Protein AF-A0A969E1K2-F1 (afdb_monomer_lite)

pLDDT: mean 71.5, std 17.25, range [30.34, 95.94]

Sequence (316 aa):
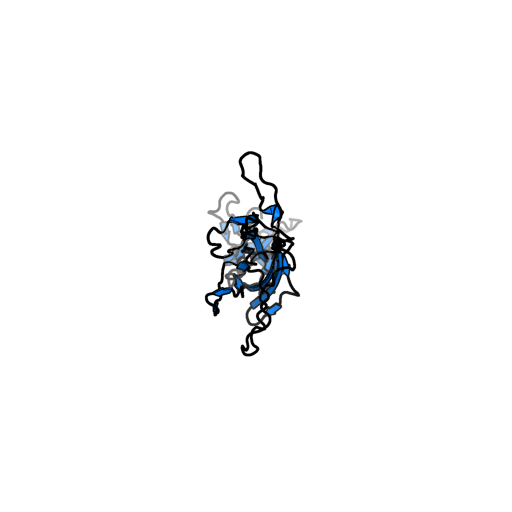MAQVVCPPDVAYSCKDVTGKLDPVLTGMPLFDADGDLTTTYDRVPLKQASCQIDASWKDDTLRVCAGTYKIARTWSVFDWCAVNNLQTPQDERRLTCTQLISVEDRTPPSVSARFTQYYLQNNELAPKDTTVAFDGFFIQNIGQNAGVEAIAIPLGLPNSCGGRFRFTLTADDWSCSMKAVRFSVSDSRVKMVGSALFNAQNQTTTATFEGIFPESQDYVFTIDAADECGYAIAKKTFRVRVMDNIKPQTVCISQTTTSLGTTGTARVMASNLNNGSADNCGIETVLVRRMTDCEGSPNTILHLLLIFLAAMRANR

Structure (mmCIF, N/CA/C/O backbone):
data_AF-A0A969E1K2-F1
#
_entry.id   AF-A0A969E1K2-F1
#
loop_
_atom_site.group_PDB
_atom_site.id
_atom_site.type_symbol
_atom_site.label_atom_id
_atom_site.label_alt_id
_atom_site.label_comp_id
_atom_site.label_asym_id
_atom_site.label_entity_id
_atom_site.label_seq_id
_atom_site.pdbx_PDB_ins_code
_atom_site.Cartn_x
_atom_site.Cartn_y
_atom_site.Cartn_z
_atom_site.occupancy
_atom_site.B_iso_or_equiv
_atom_site.auth_seq_id
_atom_site.auth_comp_id
_atom_site.auth_asym_id
_atom_site.auth_atom_id
_atom_site.pdbx_PDB_model_num
ATOM 1 N N . MET A 1 1 ? 16.592 5.641 -48.873 1.00 59.44 1 MET A N 1
ATOM 2 C CA . MET A 1 1 ? 16.592 4.772 -47.667 1.00 59.44 1 MET A CA 1
ATOM 3 C C . MET A 1 1 ? 15.191 4.302 -47.233 1.00 59.44 1 MET A C 1
ATOM 5 O O . MET A 1 1 ? 14.976 4.073 -46.050 1.00 59.44 1 MET A O 1
ATOM 9 N N . ALA A 1 2 ? 14.236 4.095 -48.152 1.00 58.59 2 ALA A N 1
ATOM 10 C CA . ALA A 1 2 ? 12.874 3.635 -47.812 1.00 58.59 2 ALA A CA 1
ATOM 11 C C . ALA A 1 2 ? 12.803 2.170 -47.317 1.00 58.59 2 ALA A C 1
ATOM 13 O O . ALA A 1 2 ? 11.738 1.688 -46.960 1.00 58.59 2 ALA A O 1
ATOM 14 N N . GLN A 1 3 ? 13.950 1.493 -47.292 1.00 73.69 3 GLN A N 1
ATOM 15 C CA . GLN A 1 3 ? 14.131 0.075 -46.999 1.00 73.69 3 GLN A CA 1
ATOM 16 C C . GLN A 1 3 ? 14.794 -0.171 -45.634 1.00 73.69 3 GLN A C 1
ATOM 18 O O . GLN A 1 3 ? 15.210 -1.281 -45.343 1.00 73.69 3 GLN A O 1
ATOM 23 N N . VAL A 1 4 ? 14.979 0.855 -44.794 1.00 78.69 4 VAL A N 1
ATOM 24 C CA . VAL A 1 4 ? 15.561 0.667 -43.454 1.00 78.69 4 VAL A CA 1
ATOM 25 C C . VAL A 1 4 ? 14.457 0.719 -42.405 1.00 78.69 4 VAL A C 1
ATOM 27 O O . VAL A 1 4 ? 13.755 1.722 -42.279 1.00 78.69 4 VAL A O 1
ATOM 30 N N . VAL A 1 5 ? 14.336 -0.354 -41.624 1.00 85.62 5 VAL A N 1
ATOM 31 C CA . VAL A 1 5 ? 13.372 -0.486 -40.530 1.00 85.62 5 VAL A CA 1
ATOM 32 C C . VAL A 1 5 ? 14.069 -0.212 -39.207 1.00 85.62 5 VAL A C 1
ATOM 34 O O . VAL A 1 5 ? 15.018 -0.900 -38.831 1.00 85.62 5 VAL A O 1
ATOM 37 N N . CYS A 1 6 ? 13.585 0.790 -38.482 1.00 87.75 6 CYS A N 1
ATOM 38 C CA . CYS A 1 6 ? 14.108 1.129 -37.165 1.00 87.75 6 CYS A CA 1
ATOM 39 C C . CYS A 1 6 ? 13.670 0.116 -36.101 1.00 87.75 6 CYS A C 1
ATOM 41 O O . CYS A 1 6 ? 12.562 -0.422 -36.185 1.00 87.75 6 CYS A O 1
ATOM 43 N N . PRO A 1 7 ? 14.522 -0.152 -35.097 1.00 91.50 7 PRO A N 1
ATOM 44 C CA . PRO A 1 7 ? 14.173 -1.086 -34.043 1.00 91.50 7 PRO A CA 1
ATOM 45 C C . PRO A 1 7 ? 13.027 -0.523 -33.189 1.00 91.50 7 PRO A C 1
ATOM 47 O O . PRO A 1 7 ? 12.968 0.691 -32.971 1.00 91.50 7 PRO A O 1
ATOM 50 N N . PRO A 1 8 ? 12.119 -1.385 -32.704 1.00 92.56 8 PRO A N 1
ATOM 51 C CA . PRO A 1 8 ? 11.014 -0.959 -31.860 1.00 92.56 8 PRO A CA 1
ATOM 52 C C . PRO A 1 8 ? 11.504 -0.545 -30.470 1.00 92.56 8 PRO A C 1
ATOM 54 O O . PRO A 1 8 ? 12.565 -0.973 -30.006 1.00 92.56 8 PRO A O 1
ATOM 57 N N . ASP A 1 9 ? 10.685 0.238 -29.779 1.00 94.69 9 ASP A N 1
ATOM 58 C CA . ASP A 1 9 ? 10.892 0.552 -28.369 1.00 94.69 9 ASP A CA 1
ATOM 59 C C . ASP A 1 9 ? 10.811 -0.717 -27.510 1.00 94.69 9 ASP A C 1
ATOM 61 O O . ASP A 1 9 ? 10.039 -1.639 -27.790 1.00 94.69 9 ASP A O 1
ATOM 65 N N . VAL A 1 10 ? 11.603 -0.762 -26.440 1.00 93.94 10 VAL A N 1
ATOM 66 C CA . VAL A 1 10 ? 11.678 -1.925 -25.545 1.00 93.94 10 VAL A CA 1
ATOM 67 C C . VAL A 1 10 ? 11.690 -1.498 -24.083 1.00 93.94 10 VAL A C 1
ATOM 69 O O . VAL A 1 10 ? 12.209 -0.444 -23.723 1.00 93.94 10 VAL A O 1
ATOM 72 N N . ALA A 1 11 ? 11.131 -2.344 -23.221 1.00 90.69 11 ALA A N 1
ATOM 73 C CA . ALA A 1 11 ? 11.042 -2.086 -21.791 1.00 90.69 11 ALA A CA 1
ATOM 74 C C . ALA A 1 11 ? 11.555 -3.288 -20.993 1.00 90.69 11 ALA A C 1
ATOM 76 O O . ALA A 1 11 ? 11.092 -4.415 -21.187 1.00 90.69 11 ALA A O 1
ATOM 77 N N . TYR A 1 12 ? 12.477 -3.043 -20.066 1.00 89.56 12 TYR A N 1
ATOM 78 C CA . TYR A 1 12 ? 13.086 -4.056 -19.209 1.00 89.56 12 TYR A CA 1
ATOM 79 C C . TYR A 1 12 ? 12.785 -3.794 -17.739 1.00 89.56 12 TYR A C 1
ATOM 81 O O . TYR A 1 12 ? 12.713 -2.648 -17.296 1.00 89.56 12 TYR A O 1
ATOM 89 N N . SER A 1 13 ? 12.675 -4.874 -16.961 1.00 85.31 13 SER A N 1
ATOM 90 C CA . SER A 1 13 ? 12.764 -4.753 -15.509 1.00 85.31 13 SER A CA 1
ATOM 91 C C . SER A 1 13 ? 14.204 -4.448 -15.118 1.00 85.31 13 SER A C 1
ATOM 93 O O . SER A 1 13 ? 15.137 -5.106 -15.581 1.00 85.31 13 SER A O 1
ATOM 95 N N . CYS A 1 14 ? 14.375 -3.490 -14.217 1.00 83.56 14 CYS A N 1
ATOM 96 C CA . CYS A 1 14 ? 15.674 -3.115 -13.680 1.00 83.56 14 CYS A CA 1
ATOM 97 C C . CYS A 1 14 ? 16.417 -4.283 -12.987 1.00 83.56 14 CYS A C 1
ATOM 99 O O . CYS A 1 14 ? 17.643 -4.251 -12.910 1.00 83.56 14 CYS A O 1
ATOM 101 N N . LYS A 1 15 ? 15.709 -5.333 -12.535 1.00 81.81 15 LYS A N 1
ATOM 102 C CA . LYS A 1 15 ? 16.314 -6.523 -11.903 1.00 81.81 15 LYS A CA 1
ATOM 103 C C . LYS A 1 15 ? 17.101 -7.392 -12.880 1.00 81.81 15 LYS A C 1
ATOM 105 O O . LYS A 1 15 ? 18.115 -7.970 -12.504 1.00 81.81 15 LYS A O 1
ATOM 110 N N . ASP A 1 16 ? 16.670 -7.428 -14.137 1.00 82.81 16 ASP A N 1
ATOM 111 C CA . ASP A 1 16 ? 17.199 -8.357 -15.136 1.00 82.81 16 ASP A CA 1
ATOM 112 C C . ASP A 1 16 ? 17.863 -7.634 -16.314 1.00 82.81 16 ASP A C 1
ATOM 114 O O . ASP A 1 16 ? 18.011 -8.222 -17.386 1.00 82.81 16 ASP A O 1
ATOM 118 N N . VAL A 1 17 ? 18.216 -6.354 -16.151 1.00 86.06 17 VAL A N 1
ATOM 119 C CA . VAL A 1 17 ? 18.713 -5.490 -17.237 1.00 86.06 17 VAL A CA 1
ATOM 120 C C . VAL A 1 17 ? 20.197 -5.699 -17.557 1.00 86.06 17 VAL A C 1
ATOM 122 O O . VAL A 1 17 ? 20.659 -5.339 -18.641 1.00 86.06 17 VAL A O 1
ATOM 125 N N . THR A 1 18 ? 20.961 -6.290 -16.635 1.00 84.94 18 THR A N 1
ATOM 126 C CA . THR A 1 18 ? 22.410 -6.477 -16.774 1.00 84.94 18 THR A CA 1
ATOM 127 C C . THR A 1 18 ? 22.743 -7.231 -18.060 1.00 84.94 18 THR A C 1
ATOM 129 O O . THR A 1 18 ? 22.309 -8.363 -18.262 1.00 84.94 18 THR A O 1
ATOM 132 N N . GLY A 1 19 ? 23.506 -6.582 -18.943 1.00 85.00 19 GLY A N 1
ATOM 133 C CA . GLY A 1 19 ? 23.914 -7.136 -20.235 1.00 85.00 19 GLY A CA 1
ATOM 134 C C . GLY A 1 19 ? 22.829 -7.159 -21.316 1.00 85.00 19 GLY A C 1
ATOM 135 O O . GLY A 1 19 ? 23.132 -7.578 -22.423 1.00 85.00 19 GLY A O 1
ATOM 136 N N . LYS A 1 20 ? 21.599 -6.693 -21.048 1.00 88.62 20 LYS A N 1
ATOM 137 C CA . LYS A 1 20 ? 20.480 -6.716 -22.014 1.00 88.62 20 LYS A CA 1
ATOM 138 C C . LYS A 1 20 ? 20.298 -5.439 -22.827 1.00 88.62 20 LYS A C 1
ATOM 140 O O . LYS A 1 20 ? 19.463 -5.414 -23.721 1.00 88.62 20 LYS A O 1
ATOM 145 N N . LEU A 1 21 ? 21.061 -4.390 -22.524 1.00 91.25 21 LEU A N 1
ATOM 146 C CA . LEU A 1 21 ? 20.962 -3.091 -23.204 1.00 91.25 21 LEU A CA 1
ATOM 147 C C . LEU A 1 21 ? 21.753 -3.020 -24.510 1.00 91.25 21 LEU A C 1
ATOM 149 O O . LEU A 1 21 ? 21.661 -2.021 -25.226 1.00 91.25 21 LEU A O 1
ATOM 153 N N . ASP A 1 22 ? 22.520 -4.062 -24.823 1.00 90.69 22 ASP A N 1
ATOM 154 C CA . ASP A 1 22 ? 23.269 -4.139 -26.067 1.00 90.69 22 ASP A CA 1
ATOM 155 C C . ASP A 1 22 ? 22.315 -4.072 -27.280 1.00 90.69 22 ASP A C 1
ATOM 157 O O . ASP A 1 22 ? 21.227 -4.666 -27.246 1.00 90.69 22 ASP A O 1
ATOM 161 N N . PRO A 1 23 ? 22.674 -3.353 -28.355 1.00 89.69 23 PRO A N 1
ATOM 162 C CA . PRO A 1 23 ? 21.895 -3.327 -29.589 1.00 89.69 23 PRO A CA 1
ATOM 163 C C . PRO A 1 23 ? 21.539 -4.697 -30.177 1.00 89.69 23 PRO A C 1
ATOM 165 O O . PRO A 1 23 ? 20.479 -4.852 -30.775 1.00 89.69 23 PRO A O 1
ATOM 168 N N . VAL A 1 24 ? 22.375 -5.719 -29.977 1.00 86.25 24 VAL A N 1
ATOM 169 C CA . VAL A 1 24 ? 22.092 -7.093 -30.420 1.00 86.25 24 VAL A CA 1
ATOM 170 C C . VAL A 1 24 ? 20.846 -7.664 -29.737 1.00 86.25 24 VAL A C 1
ATOM 172 O O . VAL A 1 24 ? 20.142 -8.479 -30.327 1.00 86.25 24 VAL A O 1
ATOM 175 N N . LEU A 1 25 ? 20.557 -7.230 -28.509 1.00 90.00 25 LEU A N 1
ATOM 176 C CA . LEU A 1 25 ? 19.446 -7.734 -27.698 1.00 90.00 25 LEU A CA 1
ATOM 177 C C . LEU A 1 25 ? 18.241 -6.793 -27.700 1.00 90.00 25 LEU A C 1
ATOM 179 O O . LEU A 1 25 ? 17.098 -7.239 -27.697 1.00 90.00 25 LEU A O 1
ATOM 183 N N . THR A 1 26 ? 18.491 -5.488 -27.714 1.00 90.75 26 THR A N 1
ATOM 184 C CA . THR A 1 26 ? 17.446 -4.454 -27.774 1.00 90.75 26 THR A CA 1
ATOM 185 C C . THR A 1 26 ? 16.904 -4.232 -29.182 1.00 90.75 26 THR A C 1
ATOM 187 O O . THR A 1 26 ? 15.836 -3.649 -29.329 1.00 90.75 26 THR A O 1
ATOM 190 N N . GLY A 1 27 ? 17.601 -4.724 -30.205 1.00 89.12 27 GLY A N 1
ATOM 191 C CA . GLY A 1 27 ? 17.262 -4.529 -31.607 1.00 89.12 27 GLY A CA 1
ATOM 192 C C . GLY A 1 27 ? 18.160 -3.484 -32.264 1.00 89.12 27 GLY A C 1
ATOM 193 O O . GLY A 1 27 ? 18.545 -2.484 -31.660 1.00 89.12 27 GLY A O 1
ATOM 194 N N . MET A 1 28 ? 18.468 -3.724 -33.536 1.00 87.56 28 MET A N 1
ATOM 195 C CA . MET A 1 28 ? 19.232 -2.826 -34.398 1.00 87.56 28 MET A CA 1
ATOM 196 C C . MET A 1 28 ? 18.448 -2.544 -35.685 1.00 87.56 28 MET A C 1
ATOM 198 O O . MET A 1 28 ? 17.572 -3.342 -36.030 1.00 87.56 28 MET A O 1
ATOM 202 N N . PRO A 1 29 ? 18.739 -1.442 -36.398 1.00 88.81 29 PRO A N 1
ATOM 203 C CA . PRO A 1 29 ? 18.134 -1.164 -37.686 1.00 88.81 29 PRO A CA 1
ATOM 204 C C . PRO A 1 29 ? 18.340 -2.328 -38.655 1.00 88.81 29 PRO A C 1
ATOM 206 O O . PRO A 1 29 ? 19.429 -2.904 -38.750 1.00 88.81 29 PRO A O 1
ATOM 209 N N . LEU A 1 30 ? 17.271 -2.678 -39.357 1.00 85.69 30 LEU A N 1
ATOM 210 C CA . LEU A 1 30 ? 17.256 -3.761 -40.330 1.00 85.69 30 LEU A CA 1
ATOM 211 C C . LEU A 1 30 ? 17.172 -3.167 -41.732 1.00 85.69 30 LEU A C 1
ATOM 213 O O . LEU A 1 30 ? 16.477 -2.173 -41.937 1.00 85.69 30 LEU A O 1
ATOM 217 N N . PHE A 1 31 ? 17.862 -3.782 -42.684 1.00 80.00 31 PHE A N 1
ATOM 218 C CA . PHE A 1 31 ? 17.664 -3.521 -44.104 1.00 80.00 31 PHE A CA 1
ATOM 219 C C . PHE A 1 31 ? 16.646 -4.512 -44.667 1.00 80.00 31 PHE A C 1
ATOM 221 O O . PHE A 1 31 ? 16.756 -5.710 -44.417 1.00 80.00 31 PHE A O 1
ATOM 228 N N . ASP A 1 32 ? 15.676 -3.990 -45.400 1.00 76.50 32 ASP A N 1
ATOM 229 C CA . ASP A 1 32 ? 14.566 -4.679 -46.049 1.00 76.50 32 ASP A CA 1
ATOM 230 C C . ASP A 1 32 ? 14.902 -4.829 -47.536 1.00 76.50 32 ASP A C 1
ATOM 232 O O . ASP A 1 32 ? 14.973 -3.840 -48.270 1.00 76.50 32 ASP A O 1
ATOM 236 N N . ALA A 1 33 ? 15.239 -6.042 -47.969 1.00 69.69 33 ALA A N 1
ATOM 237 C CA . ALA A 1 33 ? 15.905 -6.246 -49.251 1.00 69.69 33 ALA A CA 1
ATOM 238 C C . ALA A 1 33 ? 14.975 -6.021 -50.451 1.00 69.69 33 ALA A C 1
ATOM 240 O O . ALA A 1 33 ? 15.438 -5.568 -51.503 1.00 69.69 33 ALA A O 1
ATOM 241 N N . ASP A 1 34 ? 13.684 -6.306 -50.299 1.00 67.56 34 ASP A N 1
ATOM 242 C CA . ASP A 1 34 ? 12.673 -6.091 -51.336 1.00 67.56 34 ASP A CA 1
ATOM 243 C C . ASP A 1 34 ? 11.902 -4.763 -51.185 1.00 67.56 34 ASP A C 1
ATOM 245 O O . ASP A 1 34 ? 11.295 -4.288 -52.147 1.00 67.56 34 ASP A O 1
ATOM 249 N N . GLY A 1 35 ? 12.024 -4.098 -50.030 1.00 66.62 35 GLY A N 1
ATOM 250 C CA . GLY A 1 35 ? 11.346 -2.841 -49.711 1.00 66.62 35 GLY A CA 1
ATOM 251 C C . GLY A 1 35 ? 9.849 -2.970 -49.450 1.00 66.62 35 GLY A C 1
ATOM 252 O O . GLY A 1 35 ? 9.155 -1.946 -49.414 1.00 66.62 35 GLY A O 1
ATOM 253 N N . ASP A 1 36 ? 9.354 -4.194 -49.279 1.00 74.06 36 ASP A N 1
ATOM 254 C CA . ASP A 1 36 ? 8.021 -4.478 -48.783 1.00 74.06 36 ASP A CA 1
ATOM 255 C C . ASP A 1 36 ? 8.038 -4.602 -47.251 1.00 74.06 36 ASP A C 1
ATOM 257 O O . ASP A 1 36 ? 8.216 -5.661 -46.652 1.00 74.06 36 ASP A O 1
ATOM 261 N N . LEU A 1 37 ? 7.703 -3.491 -46.591 1.00 67.62 37 LEU A N 1
ATOM 262 C CA . LEU A 1 37 ? 7.624 -3.408 -45.131 1.00 67.62 37 LEU A CA 1
ATOM 263 C C . LEU A 1 37 ? 6.569 -4.346 -44.500 1.00 67.62 37 LEU A C 1
ATOM 265 O O . LEU A 1 37 ? 6.463 -4.390 -43.266 1.00 67.62 37 LEU A O 1
ATOM 269 N N . THR A 1 38 ? 5.771 -5.065 -45.297 1.00 69.88 38 THR A N 1
ATOM 270 C CA . THR A 1 38 ? 4.799 -6.062 -44.824 1.00 69.88 38 THR A CA 1
ATOM 271 C C . THR A 1 38 ? 5.386 -7.469 -44.697 1.00 69.88 38 THR A C 1
ATOM 273 O O . THR A 1 38 ? 4.857 -8.273 -43.922 1.00 69.88 38 THR A O 1
ATOM 276 N N . THR A 1 39 ? 6.509 -7.754 -45.361 1.00 69.06 39 THR A N 1
ATOM 277 C CA . THR A 1 39 ? 7.260 -9.003 -45.222 1.00 69.06 39 THR A CA 1
ATOM 278 C C . THR A 1 39 ? 8.423 -8.841 -44.240 1.00 69.06 39 THR A C 1
ATOM 280 O O . THR A 1 39 ? 8.924 -7.748 -43.973 1.00 69.06 39 THR A O 1
ATOM 283 N N . THR A 1 40 ? 8.776 -9.932 -43.555 1.00 67.12 40 THR A N 1
ATOM 284 C CA . THR A 1 40 ? 9.844 -9.952 -42.533 1.00 67.12 40 THR A CA 1
ATOM 285 C C . THR A 1 40 ? 10.946 -10.962 -42.837 1.00 67.12 40 THR A C 1
ATOM 287 O O . THR A 1 40 ? 11.933 -11.020 -42.105 1.00 67.12 40 THR A O 1
ATOM 290 N N . TYR A 1 41 ? 10.782 -11.773 -43.887 1.00 66.12 41 TYR A N 1
ATOM 291 C CA . TYR A 1 41 ? 11.650 -12.914 -44.195 1.00 66.12 41 TYR A CA 1
ATOM 292 C C . TYR A 1 41 ? 12.995 -12.498 -44.812 1.00 66.12 41 TYR A C 1
ATOM 294 O O . TYR A 1 41 ? 13.962 -13.255 -44.775 1.00 66.12 41 TYR A O 1
ATOM 302 N N . ASP A 1 42 ? 13.063 -11.287 -45.351 1.00 65.94 42 ASP A N 1
ATOM 303 C CA . ASP A 1 42 ? 14.185 -10.717 -46.090 1.00 65.94 42 ASP A CA 1
ATOM 304 C C . ASP A 1 42 ? 14.895 -9.582 -45.323 1.00 65.94 42 ASP A C 1
ATOM 306 O O . ASP A 1 42 ? 15.823 -8.957 -45.839 1.00 65.94 42 ASP A O 1
ATOM 310 N N . ARG A 1 43 ? 14.515 -9.358 -44.057 1.00 77.06 43 ARG A N 1
ATOM 311 C CA . ARG A 1 43 ? 15.133 -8.350 -43.192 1.00 77.06 43 ARG A CA 1
ATOM 312 C C . ARG A 1 43 ? 16.473 -8.823 -42.656 1.00 77.06 43 ARG A C 1
ATOM 314 O O . ARG A 1 43 ? 16.553 -9.789 -41.894 1.00 77.06 43 ARG A O 1
ATOM 321 N N . VAL A 1 44 ? 17.530 -8.089 -42.981 1.00 75.31 44 VAL A N 1
ATOM 322 C CA . VAL A 1 44 ? 18.894 -8.389 -42.537 1.00 75.31 44 VAL A CA 1
ATOM 323 C C . VAL A 1 44 ? 19.359 -7.327 -41.540 1.00 75.31 44 VAL A C 1
ATOM 325 O O . VAL A 1 44 ? 19.284 -6.134 -41.839 1.00 75.31 44 VAL A O 1
ATOM 328 N N . PRO A 1 45 ? 19.866 -7.714 -40.355 1.00 73.44 45 PRO A N 1
ATOM 329 C CA . PRO A 1 45 ? 20.443 -6.759 -39.422 1.00 73.44 45 PRO A CA 1
ATOM 330 C C . PRO A 1 45 ? 21.635 -6.032 -40.036 1.00 73.44 45 PRO A C 1
ATOM 332 O O . PRO A 1 45 ? 22.557 -6.674 -40.550 1.00 73.44 45 PRO A O 1
ATOM 335 N N . LEU A 1 46 ? 21.645 -4.702 -39.934 1.00 71.75 46 LEU A N 1
ATOM 336 C CA . LEU A 1 46 ? 22.792 -3.892 -40.327 1.00 71.75 46 LEU A CA 1
ATOM 337 C C . LEU A 1 46 ? 23.937 -4.114 -39.327 1.00 71.75 46 LEU A C 1
ATOM 339 O O . LEU A 1 46 ? 24.125 -3.367 -38.370 1.00 71.75 46 LEU A O 1
ATOM 343 N N . LYS A 1 47 ? 24.710 -5.186 -39.532 1.00 64.38 47 LYS A N 1
ATOM 344 C CA . LYS A 1 47 ? 26.027 -5.353 -38.903 1.00 64.38 47 LYS A CA 1
ATOM 345 C C . LYS A 1 47 ? 26.986 -4.355 -39.549 1.00 64.38 47 LYS A C 1
ATOM 347 O O . LYS A 1 47 ? 26.955 -4.247 -40.771 1.00 64.38 47 LYS A O 1
ATOM 352 N N . GLN A 1 48 ? 27.873 -3.743 -38.755 1.00 55.62 48 GLN A N 1
ATOM 353 C CA . GLN A 1 48 ? 28.903 -2.731 -39.102 1.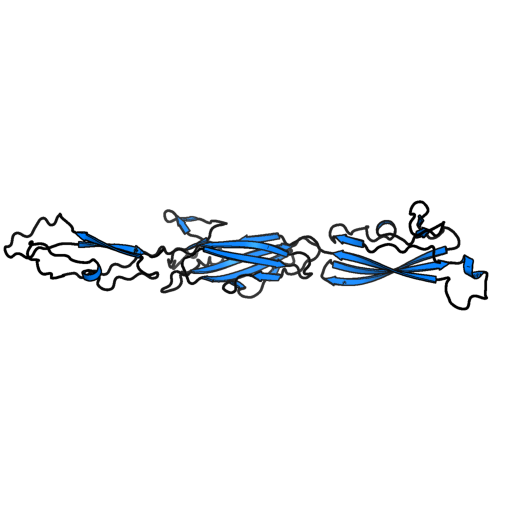00 55.62 48 GLN A CA 1
ATOM 354 C C . GLN A 1 48 ? 29.840 -3.040 -40.309 1.00 55.62 48 GLN A C 1
ATOM 356 O O . GLN A 1 48 ? 30.866 -2.393 -40.481 1.00 55.62 48 GLN A O 1
ATOM 361 N N . ALA A 1 49 ? 29.560 -4.049 -41.138 1.00 50.97 49 ALA A N 1
ATOM 362 C CA . ALA A 1 49 ? 30.376 -4.448 -42.283 1.00 50.97 49 ALA A CA 1
ATOM 363 C C . ALA A 1 49 ? 29.581 -5.037 -43.473 1.00 50.97 49 ALA A C 1
ATOM 365 O O . ALA A 1 49 ? 30.187 -5.651 -44.351 1.00 50.97 49 ALA A O 1
ATOM 366 N N . SER A 1 50 ? 28.246 -4.920 -43.517 1.00 51.94 50 SER A N 1
ATOM 367 C CA . SER A 1 50 ? 27.436 -5.591 -44.554 1.00 51.94 50 SER A CA 1
ATOM 368 C C . SER A 1 50 ? 26.894 -4.590 -45.576 1.00 51.94 50 SER A C 1
ATOM 370 O O . SER A 1 50 ? 25.908 -3.911 -45.319 1.00 51.94 50 SER A O 1
ATOM 372 N N . CYS A 1 51 ? 27.527 -4.556 -46.753 1.00 59.12 51 CYS A N 1
ATOM 373 C CA . CYS A 1 51 ? 27.299 -3.584 -47.828 1.00 59.12 51 CYS A CA 1
ATOM 374 C C . CYS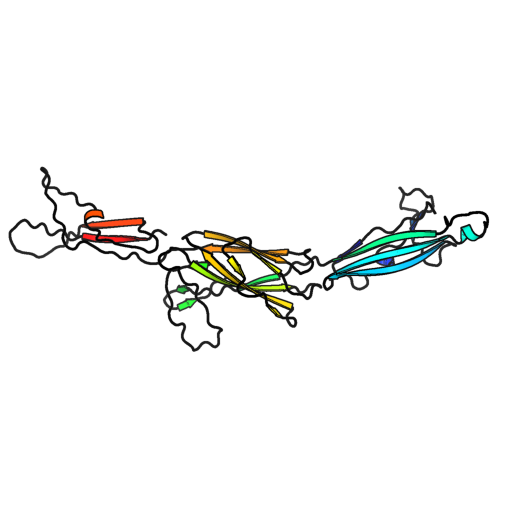 A 1 51 ? 27.677 -2.149 -47.428 1.00 59.12 51 CYS A C 1
ATOM 376 O O . CYS A 1 51 ? 27.897 -1.842 -46.265 1.00 59.12 51 CYS A O 1
ATOM 378 N N . GLN A 1 52 ? 27.797 -1.262 -48.408 1.00 71.69 52 GLN A N 1
ATOM 379 C CA . GLN A 1 52 ? 28.137 0.155 -48.251 1.00 71.69 52 GLN A CA 1
ATOM 380 C C . GLN A 1 52 ? 27.067 0.953 -47.454 1.00 71.69 52 GLN A C 1
ATOM 382 O O . GLN A 1 52 ? 26.953 2.151 -47.638 1.00 71.69 52 GLN A O 1
ATOM 387 N N . ILE A 1 53 ? 26.280 0.335 -46.567 1.00 75.06 53 ILE A N 1
ATOM 388 C CA . ILE A 1 53 ? 25.378 0.993 -45.617 1.00 75.06 53 ILE A CA 1
ATOM 389 C C . ILE A 1 53 ? 25.872 0.652 -44.212 1.00 75.06 53 ILE A C 1
ATOM 391 O O . ILE A 1 53 ? 25.985 -0.518 -43.859 1.00 75.06 53 ILE A O 1
ATOM 395 N N . ASP A 1 54 ? 26.165 1.672 -43.413 1.00 79.50 54 ASP A N 1
ATOM 396 C CA . ASP A 1 54 ? 26.674 1.506 -42.053 1.00 79.50 54 ASP A CA 1
ATOM 397 C C . ASP A 1 54 ? 25.703 2.093 -41.026 1.00 79.50 54 ASP A C 1
ATOM 399 O O . ASP A 1 54 ? 24.980 3.051 -41.308 1.00 79.50 54 ASP A O 1
ATOM 403 N N . ALA A 1 55 ? 25.680 1.516 -39.828 1.00 85.38 55 ALA A N 1
ATOM 404 C CA . ALA A 1 55 ? 24.820 1.941 -38.735 1.00 85.38 55 ALA A CA 1
ATOM 405 C C . ALA A 1 55 ? 25.638 2.137 -37.455 1.00 85.38 55 ALA A C 1
ATOM 407 O O . ALA A 1 55 ? 26.344 1.248 -36.980 1.00 85.38 55 ALA A O 1
ATOM 408 N N . SER A 1 56 ? 25.487 3.313 -36.857 1.00 88.31 56 SER A N 1
ATOM 409 C CA . SER A 1 56 ? 26.057 3.661 -35.556 1.00 88.31 56 SER A CA 1
ATOM 410 C C . SER A 1 56 ? 24.954 4.087 -34.595 1.00 88.31 56 SER A C 1
ATOM 412 O O . SER A 1 56 ? 23.853 4.447 -35.020 1.00 88.31 56 SER A O 1
ATOM 414 N N . TRP A 1 57 ? 25.235 4.053 -33.295 1.00 92.81 57 TRP A N 1
ATOM 415 C CA . TRP A 1 57 ? 24.282 4.471 -32.274 1.00 92.81 57 TRP A CA 1
ATOM 416 C C . TRP A 1 57 ? 24.939 5.348 -31.213 1.00 92.81 57 TRP A C 1
ATOM 418 O O . TRP A 1 57 ? 26.143 5.273 -30.961 1.00 92.81 57 TRP A O 1
ATOM 428 N N . LYS A 1 58 ? 24.118 6.184 -30.582 1.00 94.12 58 LYS A N 1
ATOM 429 C CA . LYS A 1 58 ? 24.477 6.982 -29.411 1.00 94.12 58 LYS A CA 1
ATOM 430 C C . LYS A 1 58 ? 23.351 6.904 -28.392 1.00 94.12 58 LYS A C 1
ATOM 432 O O . LYS A 1 58 ? 22.194 7.127 -28.744 1.00 94.12 58 LYS A O 1
ATOM 437 N N . ASP A 1 59 ? 23.713 6.656 -27.140 1.00 95.94 59 ASP A N 1
ATOM 438 C CA . ASP A 1 59 ? 22.763 6.553 -26.036 1.00 95.94 59 ASP A CA 1
ATOM 439 C C . ASP A 1 59 ? 22.774 7.823 -25.199 1.00 95.94 59 ASP A C 1
ATOM 441 O O . ASP A 1 59 ? 23.792 8.182 -24.607 1.00 95.94 59 ASP A O 1
ATOM 445 N N . ASP A 1 60 ? 21.616 8.469 -25.104 1.00 95.12 60 ASP A N 1
ATOM 446 C CA . ASP A 1 60 ? 21.376 9.533 -24.140 1.00 95.12 60 ASP A CA 1
ATOM 447 C C . ASP A 1 60 ? 20.498 8.973 -23.013 1.00 95.12 60 ASP A C 1
ATOM 449 O O . ASP A 1 60 ? 19.341 8.603 -23.217 1.00 95.12 60 ASP A O 1
ATOM 453 N N . THR A 1 61 ? 21.070 8.853 -21.811 1.00 93.44 61 THR A N 1
ATOM 454 C CA . THR A 1 61 ? 20.388 8.262 -20.648 1.00 93.44 61 THR A CA 1
ATOM 455 C C . THR A 1 61 ? 19.769 9.349 -19.775 1.00 93.44 61 THR A C 1
ATOM 457 O O . THR A 1 61 ? 20.471 10.204 -19.236 1.00 93.44 61 THR A O 1
ATOM 460 N N . LEU A 1 62 ? 18.454 9.288 -19.583 1.00 89.94 62 LEU A N 1
ATOM 461 C CA . LEU A 1 62 ? 17.690 10.156 -18.697 1.00 89.94 62 LEU A CA 1
ATOM 462 C C . LEU A 1 62 ? 17.295 9.385 -17.439 1.00 89.94 62 LEU A C 1
ATOM 464 O O . LEU A 1 62 ? 16.479 8.461 -17.469 1.00 89.94 62 LEU A O 1
ATOM 468 N N . ARG A 1 63 ? 17.866 9.787 -16.305 1.00 85.75 63 ARG A N 1
ATOM 469 C CA . ARG A 1 63 ? 17.518 9.217 -15.004 1.00 85.75 63 ARG A CA 1
ATOM 470 C C . ARG A 1 63 ? 16.131 9.696 -14.580 1.00 85.75 63 ARG A C 1
ATOM 472 O O . ARG A 1 63 ? 15.900 10.898 -14.509 1.00 85.75 63 ARG A O 1
ATOM 479 N N . VAL A 1 64 ? 15.239 8.757 -14.263 1.00 81.19 64 VAL A N 1
ATOM 480 C CA . VAL A 1 64 ? 13.885 9.064 -13.772 1.00 81.19 64 VAL A CA 1
ATOM 481 C C . VAL A 1 64 ? 13.865 9.028 -12.245 1.00 81.19 64 VAL A C 1
ATOM 483 O O . VAL A 1 64 ? 13.462 9.992 -11.605 1.00 81.19 64 VAL A O 1
ATOM 486 N N . CYS A 1 65 ? 14.368 7.944 -11.654 1.00 74.81 65 CYS A N 1
ATOM 487 C CA . CYS A 1 65 ? 14.495 7.776 -10.205 1.00 74.81 65 CYS A CA 1
ATOM 488 C C . CYS A 1 65 ? 15.712 6.880 -9.880 1.00 74.81 65 CYS A C 1
ATOM 490 O O . CYS A 1 65 ? 16.623 6.719 -10.701 1.00 74.81 65 CYS A O 1
ATOM 492 N N . ALA A 1 66 ? 15.835 6.372 -8.651 1.00 73.75 66 ALA A N 1
ATOM 493 C CA . ALA A 1 66 ? 16.916 5.446 -8.305 1.00 73.75 66 ALA A CA 1
ATOM 494 C C . ALA A 1 66 ? 16.695 4.094 -9.009 1.00 73.75 66 ALA A C 1
ATOM 496 O O . ALA A 1 66 ? 15.596 3.559 -8.965 1.00 73.75 66 ALA A O 1
ATOM 497 N N . GLY A 1 67 ? 17.706 3.590 -9.725 1.00 75.25 67 GLY A N 1
ATOM 498 C CA . GLY A 1 67 ? 17.646 2.303 -10.438 1.00 75.25 67 GLY A CA 1
ATOM 499 C C . GLY A 1 67 ? 16.767 2.246 -11.696 1.00 75.25 67 GLY A C 1
ATOM 500 O O . GLY A 1 67 ? 16.880 1.288 -12.452 1.00 75.25 67 GLY A O 1
ATOM 501 N N . THR A 1 68 ? 15.958 3.275 -11.960 1.00 84.19 68 THR A N 1
ATOM 502 C CA . THR A 1 68 ? 15.061 3.384 -13.124 1.00 84.19 68 THR A CA 1
ATOM 503 C C . THR A 1 68 ? 15.459 4.575 -13.993 1.00 84.19 68 THR A C 1
ATOM 505 O O . THR A 1 68 ? 15.681 5.694 -13.508 1.00 84.19 68 THR A O 1
ATOM 508 N N . TYR A 1 69 ? 15.541 4.349 -15.297 1.00 88.06 69 TYR A N 1
ATOM 509 C CA . TYR A 1 69 ? 15.985 5.336 -16.277 1.00 88.06 69 TYR A CA 1
ATOM 510 C C . TYR A 1 69 ? 15.419 5.017 -17.659 1.00 88.06 69 TYR A C 1
ATOM 512 O O . TYR A 1 69 ? 14.940 3.915 -17.926 1.00 88.06 69 TYR A O 1
ATOM 520 N N . LYS A 1 70 ? 15.466 6.007 -18.544 1.00 91.38 70 LYS A N 1
ATOM 521 C CA . LYS A 1 70 ? 15.137 5.853 -19.959 1.00 91.38 70 LYS A CA 1
ATOM 522 C C . LYS A 1 70 ? 16.383 6.127 -20.782 1.00 91.38 70 LYS A C 1
ATOM 524 O O . LYS A 1 70 ? 17.149 7.023 -20.442 1.00 91.38 70 LYS A O 1
ATOM 529 N N . ILE A 1 71 ? 16.585 5.379 -21.853 1.00 94.62 71 ILE A N 1
ATOM 530 C CA . ILE A 1 71 ? 17.620 5.643 -22.847 1.00 94.62 71 ILE A CA 1
ATOM 531 C C . ILE A 1 71 ? 16.911 6.054 -24.129 1.00 94.62 71 ILE A C 1
ATOM 533 O O . ILE A 1 71 ? 16.068 5.318 -24.640 1.00 94.62 71 ILE A O 1
ATOM 537 N N . ALA A 1 72 ? 17.256 7.230 -24.638 1.00 95.75 72 ALA A N 1
ATOM 538 C CA . ALA A 1 72 ? 16.958 7.617 -26.005 1.00 95.75 72 ALA A CA 1
ATOM 539 C C . ALA A 1 72 ? 18.161 7.215 -26.863 1.00 95.75 72 ALA A C 1
ATOM 541 O O . ALA A 1 72 ? 19.177 7.914 -26.896 1.00 95.75 72 ALA A O 1
ATOM 542 N N . ARG A 1 73 ? 18.071 6.054 -27.513 1.00 95.31 73 ARG A N 1
ATOM 543 C CA . ARG A 1 73 ? 19.115 5.566 -28.412 1.00 95.31 73 ARG A CA 1
ATOM 544 C C . ARG A 1 73 ? 18.884 6.143 -29.793 1.00 95.31 73 ARG A C 1
ATOM 546 O O . ARG A 1 73 ? 17.890 5.836 -30.443 1.00 95.31 73 ARG A O 1
ATOM 553 N N . THR A 1 74 ? 19.812 6.969 -30.246 1.00 95.12 74 THR A N 1
ATOM 554 C CA . THR A 1 74 ? 19.776 7.550 -31.586 1.00 95.12 74 THR A CA 1
ATOM 555 C C . THR A 1 74 ? 20.603 6.695 -32.528 1.00 95.12 74 THR A C 1
ATOM 557 O O . THR A 1 74 ? 21.824 6.633 -32.397 1.00 95.12 74 THR A O 1
ATOM 560 N N . TRP A 1 75 ? 19.940 6.064 -33.490 1.00 92.25 75 TRP A N 1
ATOM 561 C CA . TRP A 1 75 ? 20.559 5.339 -34.590 1.00 92.25 75 TRP A CA 1
ATOM 562 C C . TRP A 1 75 ? 20.868 6.300 -35.735 1.00 92.25 75 TRP A C 1
ATOM 564 O O . TRP A 1 75 ? 19.978 7.005 -36.201 1.00 92.25 75 TRP A O 1
ATOM 574 N N . SER A 1 76 ? 22.123 6.339 -36.179 1.00 89.50 76 SER A N 1
ATOM 575 C CA . SER A 1 76 ? 22.564 7.035 -37.391 1.00 89.50 76 SER A CA 1
ATOM 576 C C . SER A 1 76 ? 22.954 5.994 -38.430 1.00 89.50 76 SER A C 1
ATOM 578 O O . SER A 1 76 ? 23.996 5.350 -38.302 1.00 89.50 76 SER A O 1
ATOM 580 N N . VAL A 1 77 ? 22.106 5.839 -39.442 1.00 86.38 77 VAL A N 1
ATOM 581 C CA . VAL A 1 77 ? 22.339 4.956 -40.586 1.00 86.38 77 VAL A CA 1
ATOM 582 C C . VAL A 1 77 ? 22.799 5.805 -41.761 1.00 86.38 77 VAL A C 1
ATOM 584 O O . VAL A 1 77 ? 22.192 6.838 -42.053 1.00 86.38 77 VAL A O 1
ATOM 587 N N . PHE A 1 78 ? 23.878 5.391 -42.412 1.00 81.62 78 PHE A N 1
ATOM 588 C CA . PHE A 1 78 ? 24.485 6.104 -43.524 1.00 81.62 78 PHE A CA 1
ATOM 589 C C . PHE A 1 78 ? 24.659 5.179 -44.724 1.00 81.62 78 PHE A C 1
ATOM 591 O O . PHE A 1 78 ? 25.271 4.121 -44.611 1.00 81.62 78 PHE A O 1
ATOM 598 N N . ASP A 1 79 ? 24.147 5.601 -45.874 1.00 78.62 79 ASP A N 1
ATOM 599 C CA . ASP A 1 79 ? 24.291 4.912 -47.151 1.00 78.62 79 ASP A CA 1
ATOM 600 C C . ASP A 1 79 ? 25.479 5.485 -47.945 1.00 78.62 79 ASP A C 1
ATOM 602 O O . ASP A 1 79 ? 25.384 6.519 -48.614 1.00 78.62 79 ASP A O 1
ATOM 606 N N . TRP A 1 80 ? 26.622 4.801 -47.874 1.00 72.56 80 TRP A N 1
ATOM 607 C CA . TRP A 1 80 ? 27.824 5.104 -48.649 1.00 72.56 80 TRP A CA 1
ATOM 608 C C . TRP A 1 80 ? 27.664 4.816 -50.152 1.00 72.56 80 TRP A C 1
ATOM 610 O O . TRP A 1 80 ? 28.421 5.391 -50.936 1.00 72.56 80 TRP A O 1
ATOM 620 N N . CYS A 1 81 ? 26.685 4.009 -50.596 1.00 67.25 81 CYS A N 1
ATOM 621 C CA . CYS A 1 81 ? 26.449 3.761 -52.032 1.00 67.25 81 CYS A CA 1
ATOM 622 C C . CYS A 1 81 ? 26.057 5.049 -52.764 1.00 67.25 81 CYS A C 1
ATOM 624 O O . CYS A 1 81 ? 26.421 5.271 -53.922 1.00 67.25 81 CYS A O 1
ATOM 626 N N . ALA A 1 82 ? 25.319 5.920 -52.077 1.00 63.44 82 ALA A N 1
ATOM 627 C CA . ALA A 1 82 ? 24.805 7.165 -52.627 1.00 63.44 82 ALA A CA 1
ATOM 628 C C . ALA A 1 82 ? 25.869 8.280 -52.741 1.00 63.44 82 ALA A C 1
ATOM 630 O O . ALA A 1 82 ? 25.584 9.367 -53.244 1.00 63.44 82 ALA A O 1
ATOM 631 N N . VAL A 1 83 ? 27.112 8.035 -52.306 1.00 59.19 83 VAL A N 1
ATOM 632 C CA . VAL A 1 83 ? 28.221 9.007 -52.382 1.00 59.19 83 VAL A CA 1
ATOM 633 C C . VAL A 1 83 ? 28.765 9.157 -53.812 1.00 59.19 83 VAL A C 1
ATOM 635 O O . VAL A 1 83 ? 29.326 10.198 -54.148 1.00 59.19 83 VAL A O 1
ATOM 638 N N . ASN A 1 84 ? 28.521 8.184 -54.697 1.00 57.09 84 ASN A N 1
ATOM 639 C CA . ASN A 1 84 ? 28.988 8.218 -56.090 1.00 57.09 84 ASN A CA 1
ATOM 640 C C . ASN A 1 84 ? 28.186 9.167 -57.005 1.00 57.09 84 ASN A C 1
ATOM 642 O O . ASN A 1 84 ? 28.555 9.350 -58.164 1.00 57.09 84 ASN A O 1
ATOM 646 N N . ASN A 1 85 ? 27.110 9.786 -56.507 1.00 56.75 85 ASN A N 1
ATOM 647 C CA . ASN A 1 85 ? 26.311 10.756 -57.250 1.00 56.75 85 ASN A CA 1
ATOM 648 C C . ASN A 1 85 ? 26.337 12.124 -56.545 1.00 56.75 85 ASN A C 1
ATOM 650 O O . ASN A 1 85 ? 25.545 12.402 -55.651 1.00 56.75 85 ASN A O 1
ATOM 654 N N . LEU A 1 86 ? 27.258 13.002 -56.958 1.00 58.00 86 LEU A N 1
ATOM 655 C CA . LEU A 1 86 ? 27.460 14.344 -56.385 1.00 58.00 86 LEU A CA 1
ATOM 656 C C . LEU A 1 86 ? 26.302 15.334 -56.657 1.00 58.00 86 LEU A C 1
ATOM 658 O O . LEU A 1 86 ? 26.430 16.515 -56.342 1.00 58.00 86 LEU A O 1
ATOM 662 N N . GLN A 1 87 ? 25.195 14.890 -57.261 1.00 58.94 87 GLN A N 1
ATOM 663 C CA . GLN A 1 87 ? 24.093 15.754 -57.702 1.00 58.94 87 GLN A CA 1
ATOM 664 C C . GLN A 1 87 ? 22.888 15.796 -56.748 1.00 58.94 87 GLN A C 1
ATOM 666 O O . GLN A 1 87 ? 21.986 16.594 -56.983 1.00 58.94 87 GLN A O 1
ATOM 671 N N . THR A 1 88 ? 22.838 14.989 -55.682 1.00 55.09 88 THR A N 1
ATOM 672 C CA . THR A 1 88 ? 21.714 15.010 -54.721 1.00 55.09 88 THR A CA 1
ATOM 673 C C . THR A 1 88 ? 21.870 16.141 -53.689 1.00 55.09 88 THR A C 1
ATOM 675 O O . THR A 1 88 ? 22.783 16.060 -52.862 1.00 55.09 88 THR A O 1
ATOM 678 N N . PRO A 1 89 ? 21.014 17.190 -53.693 1.00 56.06 89 PRO A N 1
ATOM 679 C CA . PRO A 1 89 ? 21.243 18.420 -52.919 1.00 56.06 89 PRO A CA 1
ATOM 680 C C . PRO A 1 89 ? 20.733 18.408 -51.465 1.00 56.06 89 PRO A C 1
ATOM 682 O O . PRO A 1 89 ? 20.891 19.407 -50.769 1.00 56.06 89 PRO A O 1
ATOM 685 N N . GLN A 1 90 ? 20.138 17.321 -50.973 1.00 53.84 90 GLN A N 1
ATOM 686 C CA . GLN A 1 90 ? 19.809 17.137 -49.554 1.00 53.84 90 GLN A CA 1
ATOM 687 C C . GLN A 1 90 ? 20.040 15.681 -49.145 1.00 53.84 90 GLN A C 1
ATOM 689 O O . GLN A 1 90 ? 19.964 14.775 -49.969 1.00 53.84 90 GLN A O 1
ATOM 694 N N . ASP A 1 91 ? 20.395 15.484 -47.876 1.00 55.59 91 ASP A N 1
ATOM 695 C CA . ASP A 1 91 ? 21.071 14.300 -47.335 1.00 55.59 91 ASP A CA 1
ATOM 696 C C . ASP A 1 91 ? 20.143 13.073 -47.167 1.00 55.59 91 ASP A C 1
ATOM 698 O O . ASP A 1 91 ? 20.094 12.443 -46.115 1.00 55.59 91 ASP A O 1
ATOM 702 N N . GLU A 1 92 ? 19.437 12.665 -48.229 1.00 60.19 92 GLU A N 1
ATOM 703 C CA . GLU A 1 92 ? 18.618 11.433 -48.306 1.00 60.19 92 GLU A CA 1
ATOM 704 C C . GLU A 1 92 ? 19.428 10.128 -48.115 1.00 60.19 92 GLU A C 1
ATOM 706 O O . GLU A 1 92 ? 18.899 9.023 -48.236 1.00 60.19 92 GLU A O 1
ATOM 711 N N . ARG A 1 93 ? 20.721 10.266 -47.807 1.00 70.56 93 ARG A N 1
ATOM 712 C CA . ARG A 1 93 ? 21.718 9.224 -47.541 1.00 70.56 93 ARG A CA 1
ATOM 713 C C . ARG A 1 93 ? 21.878 8.925 -46.053 1.00 70.56 93 ARG A C 1
ATOM 715 O O . ARG A 1 93 ? 22.531 7.947 -45.703 1.00 70.56 93 ARG A O 1
ATOM 722 N N . ARG A 1 94 ? 21.325 9.774 -45.178 1.00 77.00 94 ARG A N 1
ATOM 723 C CA . ARG A 1 94 ? 21.374 9.602 -43.725 1.00 77.00 94 ARG A CA 1
ATOM 724 C C . ARG A 1 94 ? 19.980 9.427 -43.132 1.00 77.00 94 ARG A C 1
ATOM 726 O O . ARG A 1 94 ? 19.161 10.340 -43.184 1.00 77.00 94 ARG A O 1
ATOM 733 N N . LEU A 1 95 ? 19.724 8.276 -42.517 1.00 84.38 95 LEU A N 1
ATOM 734 C CA . LEU A 1 95 ? 18.511 8.030 -41.743 1.00 84.38 95 LEU A CA 1
ATOM 735 C C . LEU A 1 95 ? 18.863 8.152 -40.269 1.00 84.38 95 LEU A C 1
ATOM 737 O O . LEU A 1 95 ? 19.846 7.581 -39.799 1.00 84.38 95 LEU A O 1
ATOM 741 N N . THR A 1 96 ? 18.051 8.909 -39.541 1.00 87.00 96 THR A N 1
ATOM 742 C CA . THR A 1 96 ? 18.136 8.970 -38.085 1.00 87.00 96 THR A CA 1
ATOM 743 C C . THR A 1 96 ? 16.821 8.503 -37.499 1.00 87.00 96 THR A C 1
ATOM 745 O O . THR A 1 96 ? 15.764 8.981 -37.905 1.00 87.00 96 THR A O 1
ATOM 748 N N . CYS A 1 97 ? 16.884 7.592 -36.537 1.00 90.00 97 CYS A N 1
ATOM 749 C CA . CYS A 1 97 ? 15.722 7.234 -35.741 1.00 90.00 97 CYS A CA 1
ATOM 750 C C . CYS A 1 97 ? 16.088 7.013 -34.286 1.00 90.00 97 CYS A C 1
ATOM 752 O O . CYS A 1 97 ? 17.225 6.684 -33.943 1.00 90.00 97 CYS A O 1
ATOM 754 N N . THR A 1 98 ? 15.103 7.237 -33.429 1.00 93.38 98 THR A N 1
ATOM 755 C CA . THR A 1 98 ? 15.251 7.117 -31.988 1.00 93.38 98 THR A CA 1
ATOM 756 C C . THR A 1 98 ? 14.495 5.890 -31.521 1.00 93.38 98 THR A C 1
ATOM 758 O O . THR A 1 98 ? 13.306 5.765 -31.787 1.00 93.38 98 THR A O 1
ATOM 761 N N . GLN A 1 99 ? 15.198 5.012 -30.818 1.00 95.62 99 GLN A N 1
ATOM 762 C CA . GLN A 1 99 ? 14.625 3.913 -30.063 1.00 95.62 99 GLN A CA 1
ATOM 763 C C . GLN A 1 99 ? 14.559 4.329 -28.595 1.00 95.62 99 GLN A C 1
ATOM 765 O O . GLN A 1 99 ? 15.568 4.743 -28.013 1.00 95.62 99 GLN A O 1
ATOM 770 N N . LEU A 1 100 ? 13.385 4.217 -27.985 1.00 94.69 100 LEU A N 1
ATOM 771 C CA . LEU A 1 100 ? 13.211 4.425 -26.556 1.00 94.69 100 LEU A CA 1
ATOM 772 C C . LEU A 1 100 ? 13.358 3.089 -25.829 1.00 94.69 100 LEU A C 1
ATOM 774 O O . LEU A 1 100 ? 12.633 2.128 -26.080 1.00 94.69 100 LEU A O 1
ATOM 778 N N . ILE A 1 101 ? 14.303 3.041 -24.895 1.00 94.38 101 ILE A N 1
ATOM 779 C CA . ILE A 1 101 ? 14.510 1.897 -24.011 1.00 94.38 101 ILE A CA 1
ATOM 780 C C . ILE A 1 101 ? 14.158 2.342 -22.596 1.00 94.38 101 ILE A C 1
ATOM 782 O O . ILE A 1 101 ? 14.790 3.257 -22.064 1.00 94.38 101 ILE A O 1
ATOM 786 N N . SER A 1 102 ? 13.160 1.721 -21.970 1.00 91.12 102 SER A N 1
ATOM 787 C CA . SER A 1 102 ? 12.835 1.983 -20.566 1.00 91.12 102 SER A CA 1
ATOM 788 C C . SER A 1 102 ? 13.352 0.870 -19.663 1.00 91.12 102 SER A C 1
ATOM 790 O O . SER A 1 102 ? 13.228 -0.319 -19.955 1.00 91.12 102 SER A O 1
ATOM 792 N N . VAL A 1 103 ? 13.966 1.263 -18.551 1.00 89.69 103 VAL A N 1
ATOM 793 C CA . VAL A 1 103 ? 14.386 0.363 -17.479 1.00 89.69 103 VAL A CA 1
ATOM 794 C C . VAL A 1 103 ? 13.585 0.746 -16.255 1.00 89.69 103 VAL A C 1
ATOM 796 O O . VAL A 1 103 ? 13.813 1.809 -15.683 1.00 89.69 103 VAL A O 1
ATOM 799 N N . GLU A 1 104 ? 12.618 -0.096 -15.909 1.00 85.69 104 GLU A N 1
ATOM 800 C CA . GLU A 1 104 ? 11.555 0.208 -14.955 1.00 85.69 104 GLU A CA 1
ATOM 801 C C . GLU A 1 104 ? 11.595 -0.730 -13.757 1.00 85.69 104 GLU A C 1
ATOM 803 O O . GLU A 1 104 ? 11.899 -1.925 -13.872 1.00 85.69 104 GLU A O 1
ATOM 808 N N . ASP A 1 105 ? 11.215 -0.190 -12.606 1.00 83.19 105 ASP A N 1
ATOM 809 C CA . ASP A 1 105 ? 10.835 -1.006 -11.473 1.00 83.19 105 ASP A CA 1
ATOM 810 C C . ASP A 1 105 ? 9.403 -1.516 -11.636 1.00 83.19 105 ASP A C 1
ATOM 812 O O . ASP A 1 105 ? 8.467 -0.759 -11.888 1.00 83.19 105 ASP A O 1
ATOM 816 N N . ARG A 1 106 ? 9.248 -2.832 -11.524 1.00 78.56 106 ARG A N 1
ATOM 817 C CA . ARG A 1 106 ? 7.962 -3.532 -11.637 1.00 78.56 106 ARG A CA 1
ATOM 818 C C . ARG A 1 106 ? 7.669 -4.386 -10.412 1.00 78.56 106 ARG A C 1
ATOM 820 O O . ARG A 1 106 ? 6.670 -5.101 -10.402 1.00 78.56 106 ARG A O 1
ATOM 827 N N . THR A 1 107 ? 8.551 -4.372 -9.411 1.00 79.00 107 THR A N 1
ATOM 828 C CA . THR A 1 107 ? 8.332 -5.133 -8.182 1.00 79.00 107 THR A CA 1
ATOM 829 C C . THR A 1 107 ? 7.725 -4.197 -7.146 1.00 79.00 107 THR A C 1
ATOM 831 O O . THR A 1 107 ? 8.377 -3.228 -6.785 1.00 79.00 107 THR A O 1
ATOM 834 N N . PRO A 1 108 ? 6.506 -4.456 -6.648 1.00 76.69 108 PRO A N 1
ATOM 835 C CA . PRO A 1 108 ? 5.975 -3.672 -5.545 1.00 76.69 108 PRO A CA 1
ATOM 836 C C . PRO A 1 108 ? 6.762 -3.956 -4.259 1.00 76.69 108 PRO A C 1
ATOM 838 O O . PRO A 1 108 ? 7.245 -5.081 -4.082 1.00 76.69 108 PRO A O 1
ATOM 841 N N . PRO A 1 109 ? 6.829 -2.988 -3.332 1.00 80.50 109 PRO A N 1
ATOM 842 C CA . PRO A 1 109 ? 7.452 -3.210 -2.036 1.00 80.50 109 PRO A CA 1
ATOM 843 C C . PRO A 1 109 ? 6.732 -4.328 -1.268 1.00 80.50 109 PRO A C 1
ATOM 845 O O . PRO A 1 109 ? 5.517 -4.506 -1.357 1.00 80.50 109 PRO A O 1
ATOM 848 N N . SER A 1 110 ? 7.458 -5.080 -0.455 1.00 79.94 110 SER A N 1
ATOM 849 C CA . SER A 1 110 ? 6.855 -5.980 0.524 1.00 79.94 110 SER A CA 1
ATOM 850 C C . SER A 1 110 ? 6.429 -5.163 1.744 1.00 79.94 110 SER A C 1
ATOM 852 O O . SER A 1 110 ? 7.207 -4.393 2.296 1.00 79.94 110 SER A O 1
ATOM 854 N N . VAL A 1 111 ? 5.167 -5.296 2.165 1.00 76.06 111 VAL A N 1
ATOM 855 C CA . VAL A 1 111 ? 4.629 -4.576 3.329 1.00 76.06 111 VAL A CA 1
ATOM 856 C C . VAL A 1 111 ? 4.277 -5.563 4.427 1.00 76.06 111 VAL A C 1
ATOM 858 O O . VAL A 1 111 ? 3.339 -6.360 4.309 1.00 76.06 111 VAL A O 1
ATOM 861 N N . SER A 1 112 ? 4.988 -5.442 5.542 1.00 71.81 112 SER A N 1
ATOM 862 C CA . SER A 1 112 ? 4.678 -6.130 6.786 1.00 71.81 112 SER A CA 1
ATOM 863 C C . SER A 1 112 ? 4.104 -5.143 7.800 1.00 71.81 112 SER A C 1
ATOM 865 O O . SER A 1 112 ? 4.557 -4.008 7.946 1.00 71.81 112 SER A O 1
ATOM 867 N N . ALA A 1 113 ? 3.054 -5.572 8.492 1.00 62.38 113 ALA A N 1
ATOM 868 C CA . ALA A 1 113 ? 2.473 -4.816 9.588 1.00 62.38 113 ALA A CA 1
ATOM 869 C C . ALA A 1 113 ? 2.861 -5.500 10.890 1.00 62.38 113 ALA A C 1
ATOM 871 O O . ALA A 1 113 ? 2.674 -6.710 11.016 1.00 62.38 113 ALA A O 1
ATOM 872 N N . ARG A 1 114 ? 3.379 -4.738 11.854 1.00 57.72 114 ARG A N 1
ATOM 873 C CA . ARG A 1 114 ? 3.535 -5.218 13.225 1.00 57.72 114 ARG A CA 1
ATOM 874 C C . ARG A 1 114 ? 2.459 -4.563 14.072 1.00 57.72 114 ARG A C 1
ATOM 876 O O . ARG A 1 114 ? 2.531 -3.379 14.402 1.00 57.72 114 ARG A O 1
ATOM 883 N N . PHE A 1 115 ? 1.433 -5.352 14.373 1.00 50.91 115 PHE A N 1
ATOM 884 C CA . PHE A 1 115 ? 0.442 -5.006 15.377 1.00 50.91 115 PHE A CA 1
ATOM 885 C C . PHE A 1 115 ? 0.969 -5.451 16.722 1.00 50.91 115 PHE A C 1
ATOM 887 O O . PHE A 1 115 ? 1.145 -6.642 16.955 1.00 50.91 115 PHE A O 1
ATOM 894 N N . THR A 1 116 ? 1.174 -4.506 17.624 1.00 42.91 116 THR A N 1
ATOM 895 C CA . THR A 1 116 ? 1.395 -4.848 19.022 1.00 42.91 116 THR A CA 1
ATOM 896 C C . THR A 1 116 ? 0.097 -4.572 19.767 1.00 42.91 116 THR A C 1
ATOM 898 O O . THR A 1 116 ? -0.079 -3.515 20.365 1.00 42.91 116 THR A O 1
ATOM 901 N N . GLN A 1 117 ? -0.858 -5.498 19.666 1.00 45.03 117 GLN A N 1
ATOM 902 C CA . GLN A 1 117 ? -2.001 -5.536 20.574 1.00 45.03 117 GLN A CA 1
ATOM 903 C C . GLN A 1 117 ? -1.754 -6.576 21.659 1.00 45.03 117 GLN A C 1
ATOM 905 O O . GLN A 1 117 ? -1.270 -7.671 21.379 1.00 45.03 117 GLN A O 1
ATOM 910 N N . TYR A 1 118 ? -2.158 -6.238 22.877 1.00 40.50 118 TYR A N 1
ATOM 911 C CA . TYR A 1 118 ? -2.244 -7.173 23.982 1.00 40.50 118 TYR A CA 1
ATOM 912 C C . TYR A 1 118 ? -3.682 -7.191 24.483 1.00 40.50 118 TYR A C 1
ATOM 914 O O . TYR A 1 118 ? -4.274 -6.132 24.683 1.00 40.50 118 TYR A O 1
ATOM 922 N N . TYR A 1 119 ? -4.226 -8.382 24.700 1.00 33.88 119 TYR A N 1
ATOM 923 C CA . TYR A 1 119 ? -5.451 -8.577 25.468 1.00 33.88 119 TYR A CA 1
ATOM 924 C C . TYR A 1 119 ? -5.142 -9.460 26.678 1.00 33.88 119 TYR A C 1
ATOM 926 O O . TYR A 1 119 ? -4.223 -10.282 26.639 1.00 33.88 119 TYR A O 1
ATOM 934 N N . LEU A 1 120 ? -5.888 -9.263 27.766 1.00 33.12 120 LEU A N 1
ATOM 935 C CA . LEU A 1 120 ? -5.810 -10.106 28.956 1.00 33.12 120 LEU A CA 1
ATOM 936 C C . LEU A 1 120 ? -6.608 -11.387 28.695 1.00 33.12 120 LEU A C 1
ATOM 938 O O . LEU A 1 120 ? -7.837 -11.371 28.710 1.00 33.12 120 LEU A O 1
ATOM 942 N N . GLN A 1 121 ? -5.923 -12.508 28.478 1.00 32.94 121 GLN A N 1
ATOM 943 C CA . GLN A 1 121 ? -6.543 -13.832 28.490 1.00 32.94 121 GLN A CA 1
ATOM 944 C C . GLN A 1 121 ? -6.121 -14.533 29.773 1.00 32.94 121 GLN A C 1
ATOM 946 O O . GLN A 1 121 ? -4.938 -14.759 29.987 1.00 32.94 121 GLN A O 1
ATOM 951 N N . ASN A 1 122 ? -7.069 -14.857 30.656 1.00 33.00 122 ASN A N 1
ATOM 952 C CA . ASN A 1 122 ? -6.765 -15.500 31.942 1.00 33.00 122 ASN A CA 1
ATOM 953 C C . ASN A 1 122 ? -5.707 -14.747 32.774 1.00 33.00 122 ASN A C 1
ATOM 955 O O . ASN A 1 122 ? -4.907 -15.368 33.465 1.00 33.00 122 ASN A O 1
ATOM 959 N N . ASN A 1 123 ? -5.716 -13.409 32.716 1.00 34.75 123 ASN A N 1
ATOM 960 C CA . ASN A 1 123 ? -4.749 -12.544 33.399 1.00 34.75 123 ASN A CA 1
ATOM 961 C C . ASN A 1 123 ? -3.306 -12.595 32.842 1.00 34.75 123 ASN A C 1
ATOM 963 O O . ASN A 1 123 ? -2.396 -12.058 33.469 1.00 34.75 123 ASN A O 1
ATOM 967 N N . GLU A 1 124 ? -3.103 -13.180 31.658 1.00 30.70 124 GLU A N 1
ATOM 968 C CA . GLU A 1 124 ? -1.836 -13.174 30.921 1.00 30.70 124 GLU A CA 1
ATOM 969 C C . GLU A 1 124 ? -1.976 -12.402 29.599 1.00 30.70 124 GLU A C 1
ATOM 971 O O . GLU A 1 124 ? -3.016 -12.433 28.936 1.00 30.70 124 GLU A O 1
ATOM 976 N N . LEU A 1 125 ? -0.926 -11.663 29.231 1.00 37.88 125 LEU A N 1
ATOM 977 C CA . LEU A 1 125 ? -0.864 -10.865 28.005 1.00 37.88 125 LEU A CA 1
ATOM 978 C C . LEU A 1 125 ? -0.407 -11.753 26.836 1.00 37.88 125 LEU A C 1
ATOM 980 O O . LEU A 1 125 ? 0.722 -12.242 26.852 1.00 37.88 125 LEU A O 1
ATOM 984 N N . ALA A 1 126 ? -1.246 -11.927 25.808 1.00 37.94 126 ALA A N 1
ATOM 985 C CA . ALA A 1 126 ? -0.915 -12.709 24.610 1.00 37.94 126 ALA A CA 1
ATOM 986 C C . ALA A 1 126 ? -0.954 -11.848 23.324 1.00 37.94 126 ALA A C 1
ATOM 988 O O . ALA A 1 126 ? -1.903 -11.078 23.145 1.00 37.94 126 ALA A O 1
ATOM 989 N N . PRO A 1 127 ? 0.041 -11.958 22.417 1.00 41.75 127 PRO A N 1
ATOM 990 C CA . PRO A 1 127 ? 0.049 -11.237 21.143 1.00 41.75 127 PRO A CA 1
ATOM 991 C C . PRO A 1 127 ? -0.859 -11.906 20.096 1.00 41.75 127 PRO A C 1
ATOM 993 O O . PRO A 1 127 ? -0.958 -13.133 20.040 1.00 41.75 127 PRO A O 1
ATOM 996 N N . LYS A 1 128 ? -1.494 -11.112 19.220 1.00 44.84 128 LYS A N 1
ATOM 997 C CA . LYS A 1 128 ? -2.260 -11.621 18.067 1.00 44.84 128 LYS A CA 1
ATOM 998 C C . LYS A 1 128 ? -2.075 -10.747 16.826 1.00 44.84 128 LYS A C 1
ATOM 1000 O O . LYS A 1 128 ? -2.290 -9.541 16.869 1.00 44.84 128 LYS A O 1
ATOM 1005 N N . ASP A 1 129 ? -1.759 -11.384 15.699 1.00 41.66 129 ASP A N 1
ATOM 1006 C CA . ASP A 1 129 ? -1.252 -10.700 14.499 1.00 41.66 129 ASP A CA 1
ATOM 1007 C C . ASP A 1 129 ? -2.313 -10.131 13.538 1.00 41.66 129 ASP A C 1
ATOM 1009 O O . ASP A 1 129 ? -1.957 -9.514 12.535 1.00 41.66 129 ASP A O 1
ATOM 1013 N N . THR A 1 130 ? -3.617 -10.356 13.753 1.00 41.69 130 THR A N 1
ATOM 1014 C CA . THR A 1 130 ? -4.578 -10.202 12.630 1.00 41.69 130 THR A CA 1
ATOM 1015 C C . THR A 1 130 ? -6.003 -9.767 12.962 1.00 41.69 130 THR A C 1
ATOM 1017 O O . THR A 1 130 ? -6.791 -9.544 12.043 1.00 41.69 130 THR A O 1
ATOM 1020 N N . THR A 1 131 ? -6.391 -9.608 14.228 1.00 37.12 131 THR A N 1
ATOM 1021 C CA . THR A 1 131 ? -7.725 -9.073 14.554 1.00 37.12 131 THR A CA 1
ATOM 1022 C C . THR A 1 131 ? -7.634 -8.198 15.779 1.00 37.12 131 THR A C 1
ATOM 1024 O O . THR A 1 131 ? -7.339 -8.691 16.864 1.00 37.12 131 THR A O 1
ATOM 1027 N N . VAL A 1 132 ? -7.888 -6.912 15.561 1.00 42.41 132 VAL A N 1
ATOM 1028 C CA . VAL A 1 132 ? -7.803 -5.883 16.585 1.00 42.41 132 VAL A CA 1
ATOM 1029 C C . VAL A 1 132 ? -9.188 -5.711 17.195 1.00 42.41 132 VAL A C 1
ATOM 1031 O O . VAL A 1 132 ? -10.042 -5.121 16.542 1.00 42.41 132 VAL A O 1
ATOM 1034 N N . ALA A 1 133 ? -9.415 -6.300 18.373 1.00 37.12 133 ALA A N 1
ATOM 1035 C CA . ALA A 1 133 ? -10.600 -6.082 19.212 1.00 37.12 133 ALA A CA 1
ATOM 1036 C C . ALA A 1 133 ? -10.209 -5.165 20.380 1.00 37.12 133 ALA A C 1
ATOM 1038 O O . ALA A 1 133 ? -9.060 -5.223 20.827 1.00 37.12 133 ALA A O 1
ATOM 1039 N N . PHE A 1 134 ? -11.112 -4.304 20.845 1.00 50.22 134 PHE A N 1
ATOM 1040 C CA . PHE A 1 134 ? -10.827 -3.390 21.953 1.00 50.22 134 PHE A CA 1
ATOM 1041 C C . PHE A 1 134 ? -11.748 -3.664 23.125 1.00 50.22 134 PHE A C 1
ATOM 1043 O O . PHE A 1 134 ? -12.926 -3.966 22.949 1.00 50.22 134 PHE A O 1
ATOM 1050 N N . ASP A 1 135 ? -11.175 -3.467 24.303 1.00 41.94 135 ASP A N 1
ATOM 1051 C CA . ASP A 1 135 ? -11.876 -3.381 25.565 1.00 41.94 135 ASP A CA 1
ATOM 1052 C C . ASP A 1 135 ? -11.575 -1.971 26.065 1.00 41.94 135 ASP A C 1
ATOM 1054 O O . ASP A 1 135 ? -10.413 -1.565 26.058 1.00 41.94 135 ASP A O 1
ATOM 1058 N N . GLY A 1 136 ? -12.572 -1.189 26.472 1.00 31.16 136 GLY A N 1
ATOM 1059 C CA . GLY A 1 136 ? -12.379 0.181 26.968 1.00 31.16 136 GLY A CA 1
ATOM 1060 C C . GLY A 1 136 ? -11.610 0.290 28.302 1.00 31.16 136 GLY A C 1
ATOM 1061 O O . GLY A 1 136 ? -11.950 1.116 29.143 1.00 31.16 136 GLY A O 1
ATOM 1062 N N . PHE A 1 137 ? -10.596 -0.542 28.548 1.00 35.41 137 PHE A N 1
ATOM 1063 C CA . PHE A 1 137 ? -9.861 -0.623 29.805 1.00 35.41 137 PHE A CA 1
ATOM 1064 C C . PHE A 1 137 ? -8.562 0.200 29.782 1.00 35.41 137 PHE A C 1
ATOM 1066 O O . PHE A 1 137 ? -7.713 0.050 28.904 1.00 35.41 137 PHE A O 1
ATOM 1073 N N . PHE A 1 138 ? -8.375 1.048 30.797 1.00 32.75 138 PHE A N 1
ATOM 1074 C CA . PHE A 1 138 ? -7.115 1.746 31.064 1.00 32.75 138 PHE A CA 1
ATOM 1075 C C . PHE A 1 138 ? -6.133 0.799 31.768 1.00 32.75 138 PHE A C 1
ATOM 1077 O O . PHE A 1 138 ? -6.309 0.501 32.948 1.00 32.75 138 PHE A O 1
ATOM 1084 N N . ILE A 1 139 ? -5.059 0.369 31.099 1.00 34.59 139 ILE A N 1
ATOM 1085 C CA . ILE A 1 139 ? -3.923 -0.261 31.792 1.00 34.59 139 ILE A CA 1
ATOM 1086 C C . ILE A 1 139 ? -2.959 0.850 32.216 1.00 34.59 139 ILE A C 1
ATOM 1088 O O . ILE A 1 139 ? -2.164 1.347 31.420 1.00 34.59 139 ILE A O 1
ATOM 1092 N N . GLN A 1 140 ? -3.038 1.261 33.483 1.00 35.38 140 GLN A N 1
ATOM 1093 C CA . GLN A 1 140 ? -1.972 2.036 34.113 1.00 35.38 140 GLN A CA 1
ATOM 1094 C C . GLN A 1 140 ? -0.896 1.064 34.612 1.00 35.38 140 GLN A C 1
ATOM 1096 O O . GLN A 1 140 ? -1.143 0.285 35.527 1.00 35.38 140 GLN A O 1
ATOM 1101 N N . ASN A 1 141 ? 0.299 1.163 34.023 1.00 32.06 141 ASN A N 1
ATOM 1102 C CA . ASN A 1 141 ? 1.538 0.440 34.342 1.00 32.06 141 ASN A CA 1
ATOM 1103 C C . ASN A 1 141 ? 1.690 -0.963 33.731 1.00 32.06 141 ASN A C 1
ATOM 1105 O O . ASN A 1 141 ? 1.386 -1.979 34.349 1.00 32.06 141 ASN A O 1
ATOM 1109 N N . ILE A 1 142 ? 2.321 -1.014 32.553 1.00 36.41 142 ILE A N 1
ATOM 1110 C CA . ILE A 1 142 ? 3.184 -2.150 32.208 1.00 36.41 142 ILE A CA 1
ATOM 1111 C C . ILE A 1 142 ? 4.485 -1.957 33.000 1.00 36.41 142 ILE A C 1
ATOM 1113 O O . ILE A 1 142 ? 5.118 -0.904 32.910 1.00 36.41 142 ILE A O 1
ATOM 1117 N N . GLY A 1 143 ? 4.844 -2.942 33.825 1.00 31.56 143 GLY A N 1
ATOM 1118 C CA . GLY A 1 143 ? 6.019 -2.897 34.694 1.00 31.56 143 GLY A CA 1
ATOM 1119 C C . GLY A 1 143 ? 7.320 -2.617 33.932 1.00 31.56 143 GLY A C 1
ATOM 1120 O O . GLY A 1 143 ? 7.555 -3.151 32.852 1.00 31.56 143 GLY A O 1
ATOM 1121 N N . GLN A 1 144 ? 8.183 -1.797 34.532 1.00 32.62 144 GLN A N 1
ATOM 1122 C CA . GLN A 1 144 ? 9.433 -1.275 33.962 1.00 32.62 144 GLN A CA 1
ATOM 1123 C C . GLN A 1 144 ? 10.573 -2.301 33.763 1.00 32.62 144 GLN A C 1
ATOM 1125 O O . GLN A 1 144 ? 11.730 -1.908 33.688 1.00 32.62 144 GLN A O 1
ATOM 1130 N N . ASN A 1 145 ? 10.291 -3.601 33.640 1.00 31.41 145 ASN A N 1
ATOM 1131 C CA . ASN A 1 145 ? 11.329 -4.637 33.504 1.00 31.41 145 ASN A CA 1
ATOM 1132 C C . ASN A 1 145 ? 11.203 -5.470 32.223 1.00 31.41 145 ASN A C 1
ATOM 1134 O O . ASN A 1 145 ? 11.498 -6.662 32.210 1.00 31.41 145 ASN A O 1
ATOM 1138 N N . ALA A 1 146 ? 10.804 -4.841 31.125 1.00 31.41 146 ALA A N 1
ATOM 1139 C CA . ALA A 1 146 ? 11.073 -5.363 29.797 1.00 31.41 146 ALA A CA 1
ATOM 1140 C C . ALA A 1 146 ? 11.914 -4.309 29.080 1.00 31.41 146 ALA A C 1
ATOM 1142 O O . ALA A 1 146 ? 11.485 -3.164 28.968 1.00 31.41 146 ALA A O 1
ATOM 1143 N N . GLY A 1 147 ? 13.100 -4.670 28.586 1.00 30.34 147 GLY A N 1
ATOM 1144 C CA . GLY A 1 147 ? 13.897 -3.841 27.668 1.00 30.34 147 GLY A CA 1
ATOM 1145 C C . GLY A 1 147 ? 13.230 -3.677 26.294 1.00 30.34 147 GLY A C 1
ATOM 1146 O O . GLY A 1 147 ? 13.891 -3.731 25.265 1.00 30.34 147 GLY A O 1
ATOM 1147 N N . VAL A 1 148 ? 11.906 -3.558 26.288 1.00 31.27 148 VAL A N 1
ATOM 1148 C CA . VAL A 1 148 ? 11.011 -3.464 25.149 1.00 31.27 148 VAL A CA 1
ATOM 1149 C C . VAL A 1 148 ? 10.513 -2.028 25.151 1.00 31.27 148 VAL A C 1
ATOM 1151 O O . VAL A 1 148 ? 9.991 -1.556 26.162 1.00 31.27 148 VAL A O 1
ATOM 1154 N N . GLU A 1 149 ? 10.728 -1.324 24.040 1.00 34.97 149 GLU A N 1
ATOM 1155 C CA . GLU A 1 149 ? 10.195 0.019 23.810 1.00 34.97 149 GLU A CA 1
ATOM 1156 C C . GLU A 1 149 ? 8.745 0.086 24.291 1.00 34.97 149 GLU A C 1
ATOM 1158 O O . GLU A 1 149 ? 7.946 -0.787 23.950 1.00 34.97 149 GLU A O 1
ATOM 1163 N N . ALA A 1 150 ? 8.443 1.081 25.129 1.00 33.56 150 ALA A N 1
ATOM 1164 C CA . ALA A 1 150 ? 7.172 1.238 25.823 1.00 33.56 150 ALA A CA 1
ATOM 1165 C C . ALA A 1 150 ? 5.985 0.854 24.928 1.00 33.56 150 ALA A C 1
ATOM 1167 O O . ALA A 1 150 ? 5.603 1.573 24.003 1.00 33.56 150 ALA A O 1
ATOM 1168 N N . ILE A 1 151 ? 5.417 -0.314 25.212 1.00 40.94 151 ILE A N 1
ATOM 1169 C CA . ILE A 1 151 ? 4.259 -0.845 24.511 1.00 40.94 151 ILE A CA 1
ATOM 1170 C C . ILE A 1 151 ? 3.079 0.077 24.827 1.00 40.94 151 ILE A C 1
ATOM 1172 O O . ILE A 1 151 ? 2.534 0.067 25.930 1.00 40.94 151 ILE A O 1
ATOM 1176 N N . ALA A 1 152 ? 2.692 0.902 23.859 1.00 39.38 152 ALA A N 1
ATOM 1177 C CA . ALA A 1 152 ? 1.505 1.734 23.960 1.00 39.38 152 ALA A CA 1
ATOM 1178 C C . ALA A 1 152 ? 0.266 0.860 23.729 1.00 39.38 152 ALA A C 1
ATOM 1180 O O . ALA A 1 152 ? -0.063 0.530 22.591 1.00 39.38 152 ALA A O 1
ATOM 1181 N N . ILE A 1 153 ? -0.421 0.478 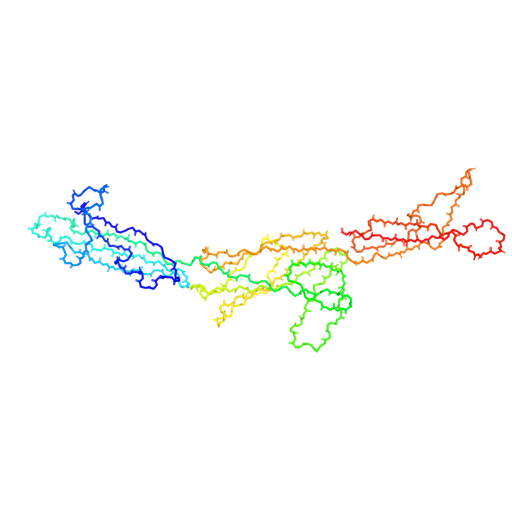24.805 1.00 44.28 153 ILE A N 1
ATOM 1182 C CA . ILE A 1 153 ? -1.740 -0.147 24.694 1.00 44.28 153 ILE A CA 1
ATOM 1183 C C . ILE A 1 153 ? -2.715 0.920 24.165 1.00 44.28 153 ILE A C 1
ATOM 1185 O O . ILE A 1 153 ? -2.764 2.020 24.727 1.00 44.28 153 ILE A O 1
ATOM 1189 N N . PRO A 1 154 ? -3.468 0.648 23.085 1.00 46.19 154 PRO A N 1
ATOM 1190 C CA . PRO A 1 154 ? -4.482 1.570 22.594 1.00 46.19 154 PRO A CA 1
ATOM 1191 C C . PRO A 1 154 ? -5.547 1.828 23.667 1.00 46.19 154 PRO A C 1
ATOM 1193 O O . PRO A 1 154 ? -6.143 0.895 24.196 1.00 46.19 154 PRO A O 1
ATOM 1196 N N . LEU A 1 155 ? -5.760 3.101 24.002 1.00 50.91 155 LEU A N 1
ATOM 1197 C CA . LEU A 1 155 ? -6.719 3.526 25.020 1.00 50.91 155 LEU A CA 1
ATOM 1198 C C . LEU A 1 155 ? -8.117 3.675 24.403 1.00 50.91 155 LEU A C 1
ATOM 1200 O O . LEU A 1 155 ? -8.262 4.224 23.303 1.00 50.91 155 LEU A O 1
ATOM 1204 N N . GLY A 1 156 ? -9.140 3.236 25.140 1.00 56.22 156 GLY A N 1
ATOM 1205 C CA . GLY A 1 156 ? -10.527 3.610 24.866 1.00 56.22 156 GLY A CA 1
ATOM 1206 C C . GLY A 1 156 ? -10.712 5.128 24.956 1.00 56.22 156 GLY A C 1
ATOM 1207 O O . GLY A 1 156 ? -10.011 5.810 25.712 1.00 56.22 156 GLY A O 1
ATOM 1208 N N . LEU A 1 157 ? -11.629 5.674 24.159 1.00 59.19 157 LEU A N 1
ATOM 1209 C CA . LEU A 1 157 ? -11.969 7.092 24.228 1.00 59.19 157 LEU A CA 1
ATOM 1210 C C . LEU A 1 157 ? -12.850 7.355 25.464 1.00 59.19 157 LEU A C 1
ATOM 1212 O O . LEU A 1 157 ? -13.819 6.627 25.684 1.00 59.19 157 LEU A O 1
ATOM 1216 N N . PRO A 1 158 ? -12.564 8.392 26.275 1.00 59.75 158 PRO A N 1
ATOM 1217 C CA . PRO A 1 158 ? -13.418 8.746 27.405 1.00 59.75 158 PRO A CA 1
ATOM 1218 C C . PRO A 1 158 ? -14.855 9.014 26.942 1.00 59.75 158 PRO A C 1
ATOM 1220 O O . PRO A 1 158 ? -15.058 9.787 26.007 1.00 59.75 158 PRO A O 1
ATOM 1223 N N . ASN A 1 159 ? -15.840 8.414 27.619 1.00 64.12 159 ASN A N 1
ATOM 1224 C CA . ASN A 1 159 ? -17.274 8.582 27.332 1.00 64.12 159 ASN A CA 1
ATOM 1225 C C . ASN A 1 159 ? -17.668 8.256 25.877 1.00 64.12 159 ASN A C 1
ATOM 1227 O O . ASN A 1 159 ? -18.532 8.914 25.302 1.00 64.12 159 ASN A O 1
ATOM 1231 N N . SER A 1 160 ? -16.997 7.285 25.261 1.00 65.44 160 SER A N 1
ATOM 1232 C CA . SER A 1 160 ? -17.269 6.855 23.895 1.00 65.44 160 SER A CA 1
ATOM 1233 C C . SER A 1 160 ? -17.066 5.346 23.780 1.00 65.44 160 SER A C 1
ATOM 1235 O O . SER A 1 160 ? -16.309 4.740 24.538 1.00 65.44 160 SER A O 1
ATOM 1237 N N . CYS A 1 161 ? -17.739 4.748 22.802 1.00 69.69 161 CYS A N 1
ATOM 1238 C CA . CYS A 1 161 ? -17.486 3.375 22.364 1.00 69.69 161 CYS A CA 1
ATOM 1239 C C . CYS A 1 161 ? -16.248 3.226 21.502 1.00 69.69 161 CYS A C 1
ATOM 1241 O O . CYS A 1 161 ? -15.957 2.144 21.011 1.00 69.69 161 CYS A O 1
ATOM 1243 N N . GLY A 1 162 ? -15.584 4.338 21.238 1.00 70.25 162 GLY A N 1
ATOM 1244 C CA . GLY A 1 162 ? -14.478 4.423 20.335 1.00 70.25 162 GLY A CA 1
ATOM 1245 C C . GLY A 1 162 ? -13.148 4.023 20.950 1.00 70.25 162 GLY A C 1
ATOM 1246 O O . GLY A 1 162 ? -12.954 4.003 22.166 1.00 70.25 162 GLY A O 1
ATOM 1247 N N . GLY A 1 163 ? -12.183 3.780 20.074 1.00 69.69 163 GLY A N 1
ATOM 1248 C CA . GLY A 1 163 ? -10.804 3.490 20.437 1.00 69.69 163 GLY A CA 1
ATOM 1249 C C . GLY A 1 163 ? -9.830 4.335 19.631 1.00 69.69 163 GLY A C 1
ATOM 1250 O O . GLY A 1 163 ? -10.064 4.657 18.462 1.00 69.69 163 GLY A O 1
ATOM 1251 N N . ARG A 1 164 ? -8.699 4.673 20.249 1.00 71.38 164 ARG A N 1
ATOM 1252 C CA . ARG A 1 164 ? -7.523 5.174 19.535 1.00 71.38 164 ARG A CA 1
ATOM 1253 C C . ARG A 1 164 ? -6.574 4.012 19.315 1.00 71.38 164 ARG A C 1
ATOM 1255 O O . ARG A 1 164 ? -6.203 3.352 20.276 1.00 71.38 164 ARG A O 1
ATOM 1262 N N . PHE A 1 165 ? -6.140 3.784 18.084 1.00 71.06 165 PHE A N 1
ATOM 1263 C CA . PHE A 1 165 ? -5.225 2.695 17.755 1.00 71.06 165 PHE A CA 1
ATOM 1264 C C . PHE A 1 165 ? -3.951 3.231 17.118 1.00 71.06 165 PHE A C 1
ATOM 1266 O O . PHE A 1 165 ? -3.997 4.202 16.368 1.00 71.06 165 PHE A O 1
ATOM 1273 N N . ARG A 1 166 ? -2.819 2.594 17.417 1.00 73.69 166 ARG A N 1
ATOM 1274 C CA . ARG A 1 166 ? -1.509 2.925 16.858 1.00 73.69 166 ARG A CA 1
ATOM 1275 C C . ARG A 1 166 ? -0.817 1.644 16.412 1.00 73.69 166 ARG A C 1
ATOM 1277 O O . ARG A 1 166 ? -0.868 0.645 17.122 1.00 73.69 166 ARG A O 1
ATOM 1284 N N . PHE A 1 167 ? -0.192 1.666 15.245 1.00 72.12 167 PHE A N 1
ATOM 1285 C CA . PHE A 1 167 ? 0.535 0.525 14.694 1.00 72.12 167 PHE A CA 1
ATOM 1286 C C . PHE A 1 167 ? 1.704 1.000 13.841 1.00 72.12 167 PHE A C 1
ATOM 1288 O O . PHE A 1 167 ? 1.711 2.136 13.364 1.00 72.12 167 PHE A O 1
ATOM 1295 N N . THR A 1 168 ? 2.672 0.115 13.629 1.00 75.31 168 THR A N 1
ATOM 1296 C CA . THR A 1 168 ? 3.845 0.410 12.810 1.00 75.31 168 THR A CA 1
ATOM 1297 C C . THR A 1 168 ? 3.876 -0.527 11.616 1.00 75.31 168 THR A C 1
ATOM 1299 O O . THR A 1 168 ? 3.731 -1.746 11.743 1.00 75.31 168 THR A O 1
ATOM 1302 N N . LEU A 1 169 ? 4.055 0.058 10.438 1.00 79.75 169 LEU A N 1
ATOM 1303 C CA . LEU A 1 169 ? 4.328 -0.671 9.213 1.00 79.75 169 LEU A CA 1
ATOM 1304 C C . LEU A 1 169 ? 5.813 -0.639 8.917 1.00 79.75 169 LEU A C 1
ATOM 1306 O O . LEU A 1 169 ? 6.468 0.383 9.119 1.00 79.75 169 LEU A O 1
ATOM 1310 N N . THR A 1 170 ? 6.297 -1.745 8.375 1.00 82.06 170 THR A N 1
ATOM 1311 C CA . THR A 1 170 ? 7.617 -1.848 7.775 1.00 82.06 170 THR A CA 1
ATOM 1312 C C . THR A 1 170 ? 7.420 -2.276 6.333 1.00 82.06 170 THR A C 1
ATOM 1314 O O . THR A 1 170 ? 6.898 -3.362 6.073 1.00 82.06 170 THR A O 1
ATOM 1317 N N . ALA A 1 171 ? 7.820 -1.413 5.406 1.00 82.88 171 ALA A N 1
ATOM 1318 C CA . ALA A 1 171 ? 7.930 -1.755 4.001 1.00 82.88 171 ALA A CA 1
ATOM 1319 C C . ALA A 1 171 ? 9.396 -2.012 3.664 1.00 82.88 171 ALA A C 1
ATOM 1321 O O . ALA A 1 171 ? 10.258 -1.200 4.000 1.00 82.88 171 ALA A O 1
ATOM 1322 N N . ASP A 1 172 ? 9.667 -3.127 3.011 1.00 80.81 172 ASP A N 1
ATOM 1323 C CA . ASP A 1 172 ? 10.961 -3.452 2.439 1.00 80.81 172 ASP A CA 1
ATOM 1324 C C . ASP A 1 172 ? 10.839 -3.464 0.917 1.00 80.81 172 ASP A C 1
ATOM 1326 O O . ASP A 1 172 ? 9.878 -3.998 0.366 1.00 80.81 172 ASP A O 1
ATOM 1330 N N . ASP A 1 173 ? 11.793 -2.837 0.238 1.00 74.62 173 ASP A N 1
ATOM 1331 C CA . ASP A 1 173 ? 11.841 -2.849 -1.218 1.00 74.62 173 ASP A CA 1
ATOM 1332 C C . ASP A 1 173 ? 13.248 -3.212 -1.684 1.00 74.62 173 ASP A C 1
ATOM 1334 O O . ASP A 1 173 ? 14.145 -2.375 -1.757 1.00 74.62 173 ASP A O 1
ATOM 1338 N N . TRP A 1 174 ? 13.439 -4.500 -1.969 1.00 73.50 174 TRP A N 1
ATOM 1339 C CA . TRP A 1 174 ? 14.682 -5.056 -2.518 1.00 73.50 174 TRP A CA 1
ATOM 1340 C C . TRP A 1 174 ? 14.730 -4.936 -4.050 1.00 73.50 174 TRP A C 1
ATOM 1342 O O . TRP A 1 174 ? 15.338 -5.751 -4.753 1.00 73.50 174 TRP A O 1
ATOM 1352 N N . SER A 1 175 ? 13.996 -3.973 -4.595 1.00 72.06 175 SER A N 1
ATOM 1353 C CA . SER A 1 175 ? 14.046 -3.585 -5.992 1.00 72.06 175 SER A CA 1
ATOM 1354 C C . SER A 1 175 ? 15.241 -2.663 -6.270 1.00 72.06 175 SER A C 1
ATOM 1356 O O . SER A 1 175 ? 16.140 -2.460 -5.450 1.00 72.06 175 SER A O 1
ATOM 1358 N N . CYS A 1 176 ? 15.275 -2.098 -7.473 1.00 70.06 176 CYS A N 1
ATOM 1359 C CA . CYS A 1 176 ? 16.328 -1.173 -7.875 1.00 70.06 176 CYS A CA 1
ATOM 1360 C C . CYS A 1 176 ? 16.076 0.252 -7.352 1.00 70.06 176 CYS A C 1
ATOM 1362 O O . CYS A 1 176 ? 16.976 1.097 -7.419 1.00 70.06 176 CYS A O 1
ATOM 1364 N N . SER A 1 177 ? 14.886 0.521 -6.801 1.00 65.62 177 SER A N 1
ATOM 1365 C CA . SER A 1 177 ? 14.545 1.769 -6.127 1.00 65.62 177 SER A CA 1
ATOM 1366 C C . SER A 1 177 ? 14.949 1.695 -4.650 1.00 65.62 177 SER A C 1
ATOM 1368 O O . SER A 1 177 ? 14.120 1.568 -3.757 1.00 65.62 177 SER A O 1
ATOM 1370 N N . MET A 1 178 ? 16.254 1.820 -4.376 1.00 62.41 178 MET A N 1
ATOM 1371 C CA . MET A 1 178 ? 16.822 1.823 -3.014 1.00 62.41 178 MET A CA 1
ATOM 1372 C C . MET A 1 178 ? 16.508 3.120 -2.237 1.00 62.41 178 MET A C 1
ATOM 1374 O O . MET A 1 178 ? 17.410 3.818 -1.764 1.00 62.41 178 MET A O 1
ATOM 1378 N N . LYS A 1 179 ? 15.238 3.512 -2.166 1.00 72.81 179 LYS A N 1
ATOM 1379 C CA . LYS A 1 179 ? 14.786 4.773 -1.581 1.00 72.81 179 LYS A CA 1
ATOM 1380 C C . LYS A 1 179 ? 13.544 4.588 -0.717 1.00 72.81 179 LYS A C 1
ATOM 1382 O O . LYS A 1 179 ? 12.919 3.536 -0.705 1.00 72.81 179 LYS A O 1
ATOM 1387 N N . ALA A 1 180 ? 13.228 5.635 0.043 1.00 71.25 180 ALA A N 1
ATOM 1388 C CA . ALA A 1 180 ? 12.119 5.632 0.982 1.00 71.25 180 ALA A CA 1
ATOM 1389 C C . ALA A 1 180 ? 10.786 5.339 0.278 1.00 71.25 180 ALA A C 1
ATOM 1391 O O . ALA A 1 180 ? 10.436 5.974 -0.718 1.00 71.25 180 ALA A O 1
ATOM 1392 N N . VAL A 1 181 ? 10.027 4.414 0.857 1.00 80.88 181 VAL A N 1
ATOM 1393 C CA . VAL A 1 181 ? 8.676 4.070 0.421 1.00 80.88 181 VAL A CA 1
ATOM 1394 C C . VAL A 1 181 ? 7.708 5.129 0.942 1.00 80.88 181 VAL A C 1
ATOM 1396 O O . VAL A 1 181 ? 7.759 5.537 2.105 1.00 80.88 181 VAL A O 1
ATOM 1399 N N . ARG A 1 182 ? 6.808 5.596 0.081 1.00 85.69 182 ARG A N 1
ATOM 1400 C CA . ARG A 1 182 ? 5.741 6.525 0.448 1.00 85.69 182 ARG A CA 1
ATOM 1401 C C . ARG A 1 182 ? 4.513 5.742 0.863 1.00 85.69 182 ARG A C 1
ATOM 1403 O O . ARG A 1 182 ? 4.075 4.844 0.154 1.00 85.69 182 ARG A O 1
ATOM 1410 N N . PHE A 1 183 ? 3.924 6.133 1.983 1.00 87.06 183 PHE A N 1
ATOM 1411 C CA . PHE A 1 183 ? 2.678 5.548 2.450 1.00 87.06 183 PHE A CA 1
ATOM 1412 C C . PHE A 1 183 ? 1.515 6.512 2.257 1.00 87.06 183 PHE A C 1
ATOM 1414 O O . PHE A 1 183 ? 1.636 7.714 2.500 1.00 87.06 183 PHE A O 1
ATOM 1421 N N . SER A 1 184 ? 0.366 5.965 1.887 1.00 89.50 184 SER A N 1
ATOM 1422 C CA . SER A 1 184 ? -0.912 6.670 1.896 1.00 89.50 184 SER A CA 1
ATOM 1423 C C . SER A 1 184 ? -1.998 5.765 2.467 1.00 89.50 184 SER A C 1
ATOM 1425 O O . SER A 1 184 ? -1.908 4.542 2.379 1.00 89.50 184 SER A O 1
ATOM 1427 N N . VAL A 1 185 ? -3.003 6.360 3.104 1.00 90.00 185 VAL A N 1
ATOM 1428 C CA . VAL A 1 185 ? -4.079 5.629 3.780 1.00 90.00 185 VAL A CA 1
ATOM 1429 C C . VAL A 1 185 ? -5.428 6.057 3.226 1.00 90.00 185 VAL A C 1
ATOM 1431 O O . VAL A 1 185 ? -5.666 7.243 3.007 1.00 90.00 185 VAL A O 1
ATOM 1434 N N . SER A 1 186 ? -6.307 5.086 2.982 1.00 92.12 186 SER A N 1
ATOM 1435 C CA . SER A 1 186 ? -7.628 5.331 2.393 1.00 92.12 186 SER A CA 1
ATOM 1436 C C . SER A 1 186 ? -8.617 5.989 3.358 1.00 92.12 186 SER A C 1
ATOM 1438 O O . SER A 1 186 ? -9.646 6.499 2.930 1.00 92.12 186 SER A O 1
ATOM 1440 N N . ASP A 1 187 ? -8.349 5.917 4.661 1.00 89.50 187 ASP A N 1
ATOM 1441 C CA . ASP A 1 187 ? -9.248 6.372 5.718 1.00 89.50 187 ASP A CA 1
ATOM 1442 C C . ASP A 1 187 ? -8.688 7.615 6.407 1.00 89.50 187 ASP A C 1
ATOM 1444 O O . ASP A 1 187 ? -7.593 7.589 6.967 1.00 89.50 187 ASP A O 1
ATOM 1448 N N . SER A 1 188 ? -9.458 8.703 6.388 1.00 92.19 188 SER A N 1
ATOM 1449 C CA . SER A 1 188 ? -9.053 10.013 6.910 1.00 92.19 188 SER A CA 1
ATOM 1450 C C . SER A 1 188 ? -8.871 10.052 8.429 1.00 92.19 188 SER A C 1
ATOM 1452 O O . SER A 1 188 ? -8.236 10.975 8.953 1.00 92.19 188 SER A O 1
ATOM 1454 N N . ARG A 1 189 ? -9.418 9.064 9.147 1.00 85.38 189 ARG A N 1
ATOM 1455 C CA . ARG A 1 189 ? -9.264 8.928 10.600 1.00 85.38 189 ARG A CA 1
ATOM 1456 C C . ARG A 1 189 ? -7.891 8.416 10.984 1.00 85.38 189 ARG A C 1
ATOM 1458 O O . ARG A 1 189 ? -7.474 8.625 12.119 1.00 85.38 189 ARG A O 1
ATOM 1465 N N . VAL A 1 190 ? -7.209 7.749 10.059 1.00 86.38 190 VAL A N 1
ATOM 1466 C CA . VAL A 1 190 ? -5.863 7.226 10.249 1.00 86.38 190 VAL A CA 1
ATOM 1467 C C . VAL A 1 190 ? -4.879 8.241 9.692 1.00 86.38 190 VAL A C 1
ATOM 1469 O O . VAL A 1 190 ? -5.013 8.723 8.572 1.00 86.38 190 VAL A O 1
ATOM 1472 N N . LYS A 1 191 ? -3.873 8.590 10.483 1.00 89.31 191 LYS A N 1
ATOM 1473 C CA . LYS A 1 191 ? -2.826 9.534 10.113 1.00 89.31 191 LYS A CA 1
ATOM 1474 C C . LYS A 1 191 ? -1.474 8.948 10.463 1.00 89.31 191 LYS A C 1
ATOM 1476 O O . LYS A 1 191 ? -1.317 8.268 11.474 1.00 89.31 191 LYS A O 1
ATOM 1481 N N . MET A 1 192 ? -0.487 9.221 9.622 1.00 87.56 192 MET A N 1
ATOM 1482 C CA . MET A 1 192 ? 0.898 8.923 9.957 1.00 87.56 192 MET A CA 1
ATOM 1483 C C . MET A 1 192 ? 1.332 9.828 11.115 1.00 87.56 192 MET A C 1
ATOM 1485 O O . MET A 1 192 ? 1.083 11.035 11.102 1.00 87.56 192 MET A O 1
ATOM 1489 N N . VAL A 1 193 ? 1.951 9.235 12.130 1.00 85.56 193 VAL A N 1
ATOM 1490 C CA . VAL A 1 193 ? 2.504 9.932 13.288 1.00 85.56 193 VAL A CA 1
ATOM 1491 C C . VAL A 1 193 ? 3.971 10.220 13.007 1.00 85.56 193 VAL A C 1
ATOM 1493 O O . VAL A 1 193 ? 4.773 9.301 12.860 1.00 85.56 193 VAL A O 1
ATOM 1496 N N . GLY A 1 194 ? 4.322 11.503 12.949 1.00 85.38 194 GLY A N 1
ATOM 1497 C CA . GLY A 1 194 ? 5.666 11.931 12.571 1.00 85.38 194 GLY A CA 1
ATOM 1498 C C . GLY A 1 194 ? 5.947 11.684 11.087 1.00 85.38 194 GLY A C 1
ATOM 1499 O O . GLY A 1 194 ? 5.097 11.939 10.235 1.00 85.38 194 GLY A O 1
ATOM 1500 N N . SER A 1 195 ? 7.153 11.215 10.782 1.00 84.81 195 SER A N 1
ATOM 1501 C CA . SER A 1 195 ? 7.619 10.935 9.423 1.00 84.81 195 SER A CA 1
ATOM 1502 C C . SER A 1 195 ? 8.000 9.469 9.272 1.00 84.81 195 SER A C 1
ATOM 1504 O O . SER A 1 195 ? 8.491 8.853 10.218 1.00 84.81 195 SER A O 1
ATOM 1506 N N . ALA A 1 196 ? 7.844 8.935 8.063 1.00 87.12 196 ALA A N 1
ATOM 1507 C CA . ALA A 1 196 ? 8.434 7.653 7.714 1.00 87.12 196 ALA A CA 1
ATOM 1508 C C . ALA A 1 196 ? 9.968 7.718 7.854 1.00 87.12 196 ALA A C 1
ATOM 1510 O O . ALA A 1 196 ? 10.590 8.713 7.472 1.00 87.12 196 ALA A O 1
ATOM 1511 N N . LEU A 1 197 ? 10.570 6.670 8.410 1.00 88.06 197 LEU A N 1
ATOM 1512 C CA . LEU A 1 197 ? 12.008 6.557 8.630 1.00 88.06 197 LEU A CA 1
ATOM 1513 C C . LEU A 1 197 ? 12.580 5.515 7.673 1.00 88.06 197 LEU A C 1
ATOM 1515 O O . LEU A 1 197 ? 12.126 4.375 7.656 1.00 88.06 197 LEU A O 1
ATOM 1519 N N . PHE A 1 198 ? 13.583 5.900 6.887 1.00 87.31 198 PHE A N 1
ATOM 1520 C CA . PHE A 1 198 ? 14.270 4.997 5.968 1.00 87.31 198 PHE A CA 1
ATOM 1521 C C . PHE A 1 198 ? 15.600 4.529 6.563 1.00 87.31 198 PHE A C 1
ATOM 1523 O O . PHE A 1 198 ? 16.460 5.344 6.899 1.00 87.31 198 PHE A O 1
ATOM 1530 N N . ASN A 1 199 ? 15.777 3.215 6.665 1.00 84.25 199 ASN A N 1
ATOM 1531 C CA . ASN A 1 199 ? 17.036 2.572 7.006 1.00 84.25 199 ASN A CA 1
ATOM 1532 C C . ASN A 1 199 ? 17.717 2.101 5.713 1.00 84.25 199 ASN A C 1
ATOM 1534 O O . ASN A 1 199 ? 17.281 1.133 5.088 1.00 84.25 199 ASN A O 1
ATOM 1538 N N . ALA A 1 200 ? 18.798 2.784 5.332 1.00 78.94 200 ALA A N 1
ATOM 1539 C CA . ALA A 1 200 ? 19.541 2.504 4.106 1.00 78.94 200 ALA A CA 1
ATOM 1540 C C . ALA A 1 200 ? 20.311 1.172 4.137 1.00 78.94 200 ALA A C 1
ATOM 1542 O O . ALA A 1 200 ? 20.543 0.592 3.081 1.00 78.94 200 ALA A O 1
ATOM 1543 N N . GLN A 1 201 ? 20.698 0.675 5.317 1.00 80.75 201 GLN A N 1
ATOM 1544 C CA . GLN A 1 201 ? 21.415 -0.596 5.468 1.00 80.75 201 GLN A CA 1
ATOM 1545 C C . GLN A 1 201 ? 20.500 -1.792 5.191 1.00 80.75 201 GLN A C 1
ATOM 1547 O O . GLN A 1 201 ? 20.917 -2.747 4.544 1.00 80.75 201 GLN A O 1
ATOM 1552 N N . ASN A 1 202 ? 19.251 -1.714 5.656 1.00 76.19 202 ASN A N 1
ATOM 1553 C CA . ASN A 1 202 ? 18.275 -2.798 5.538 1.00 76.19 202 ASN A CA 1
ATOM 1554 C C . ASN A 1 202 ? 17.218 -2.544 4.454 1.00 76.19 202 ASN A C 1
ATOM 1556 O O . ASN A 1 202 ? 16.283 -3.330 4.350 1.00 76.19 202 ASN A O 1
ATOM 1560 N N . GLN A 1 203 ? 17.313 -1.431 3.714 1.00 80.06 203 GLN A N 1
ATOM 1561 C CA . GLN A 1 203 ? 16.347 -1.001 2.687 1.00 80.06 203 GLN A CA 1
ATOM 1562 C C . GLN A 1 203 ? 14.893 -1.047 3.167 1.00 80.06 203 GLN A C 1
ATOM 1564 O O . GLN A 1 203 ? 13.970 -1.432 2.452 1.00 80.06 203 GLN A O 1
ATOM 1569 N N . THR A 1 204 ? 14.697 -0.658 4.424 1.00 83.19 204 THR A N 1
ATOM 1570 C CA . THR A 1 204 ? 13.399 -0.720 5.091 1.00 83.19 204 THR A CA 1
ATOM 1571 C C . THR A 1 204 ? 12.920 0.680 5.399 1.00 83.19 204 THR A C 1
ATOM 1573 O O . THR A 1 204 ? 13.661 1.506 5.929 1.00 83.19 204 THR A O 1
ATOM 1576 N N . THR A 1 205 ? 11.659 0.947 5.083 1.00 86.69 205 THR A N 1
ATOM 1577 C CA . THR A 1 205 ? 10.964 2.153 5.512 1.00 86.69 205 THR A CA 1
ATOM 1578 C C . THR A 1 205 ? 9.963 1.783 6.592 1.00 86.69 205 THR A C 1
ATOM 1580 O O . THR A 1 205 ? 9.069 0.969 6.359 1.00 86.69 205 THR A O 1
ATOM 1583 N N . THR A 1 206 ? 10.092 2.385 7.769 1.00 85.00 206 THR A N 1
ATOM 1584 C CA . THR A 1 206 ? 9.133 2.227 8.860 1.00 85.00 206 THR A CA 1
ATOM 1585 C C . THR A 1 206 ? 8.254 3.461 8.979 1.00 85.00 206 THR A C 1
ATOM 1587 O O . THR A 1 206 ? 8.724 4.592 8.871 1.00 85.00 206 THR A O 1
ATOM 1590 N N . ALA A 1 207 ? 6.958 3.260 9.189 1.00 85.56 207 ALA A N 1
ATOM 1591 C CA . ALA A 1 207 ? 6.012 4.345 9.406 1.00 85.56 207 ALA A CA 1
ATOM 1592 C C . ALA A 1 207 ? 5.008 3.962 10.487 1.00 85.56 207 ALA A C 1
ATOM 1594 O O . ALA A 1 207 ? 4.401 2.890 10.449 1.00 85.56 207 ALA A O 1
ATOM 1595 N N . THR A 1 208 ? 4.834 4.859 11.452 1.00 81.94 208 THR A N 1
ATOM 1596 C CA . THR A 1 208 ? 3.857 4.698 12.526 1.00 81.94 208 THR A CA 1
ATOM 1597 C C . THR A 1 208 ? 2.576 5.404 12.130 1.00 81.94 208 THR A C 1
ATOM 1599 O O . THR A 1 208 ? 2.596 6.564 11.726 1.00 81.94 208 THR A O 1
ATOM 1602 N N . PHE A 1 209 ? 1.454 4.721 12.277 1.00 82.81 209 PHE A N 1
ATOM 1603 C CA . PHE A 1 209 ? 0.128 5.251 12.018 1.00 82.81 209 PHE A CA 1
ATOM 1604 C C . PHE A 1 209 ? -0.682 5.236 13.289 1.00 82.81 209 PHE A C 1
ATOM 1606 O O . PHE A 1 209 ? -0.525 4.368 14.146 1.00 82.81 209 PHE A O 1
ATOM 1613 N N . GLU A 1 210 ? -1.587 6.190 13.378 1.00 80.88 210 GLU A N 1
ATOM 1614 C CA . GLU A 1 210 ? -2.547 6.268 14.447 1.00 80.88 210 GLU A CA 1
ATOM 1615 C C . GLU A 1 210 ? -3.890 6.704 13.900 1.00 80.88 210 GLU A C 1
ATOM 1617 O O . GLU A 1 210 ? -3.957 7.595 13.057 1.00 80.88 210 GLU A O 1
ATOM 1622 N N . GLY A 1 211 ? -4.964 6.112 14.400 1.00 80.06 211 GLY A N 1
ATOM 1623 C CA . GLY A 1 211 ? -6.288 6.632 14.128 1.00 80.06 211 GLY A CA 1
ATOM 1624 C C . GLY A 1 211 ? -7.213 6.576 15.323 1.00 80.06 211 GLY A C 1
ATOM 1625 O O . GLY A 1 211 ? -6.936 5.936 16.339 1.00 80.06 211 GLY A O 1
ATOM 1626 N N . ILE A 1 212 ? -8.309 7.309 15.185 1.00 79.19 212 ILE A N 1
ATOM 1627 C CA . ILE A 1 212 ? -9.354 7.443 16.192 1.00 79.19 212 ILE A CA 1
ATOM 1628 C C . ILE A 1 212 ? -10.658 6.973 15.560 1.00 79.19 212 ILE A C 1
ATOM 1630 O O . ILE A 1 212 ? -11.105 7.523 14.552 1.00 79.19 212 ILE A O 1
ATOM 1634 N N . PHE A 1 213 ? -11.266 5.963 16.163 1.00 80.69 213 PHE A N 1
ATOM 1635 C CA . PHE A 1 213 ? -12.538 5.408 15.734 1.00 80.69 213 PHE A CA 1
ATOM 1636 C C . PHE A 1 213 ? -13.585 5.703 16.802 1.00 80.69 213 PHE A C 1
ATOM 1638 O O . PHE A 1 213 ? -13.365 5.279 17.927 1.00 80.69 213 PHE A O 1
ATOM 1645 N N . PRO A 1 214 ? -14.662 6.447 16.507 1.00 76.06 214 PRO A N 1
ATOM 1646 C CA . PRO A 1 214 ? -15.560 6.978 17.538 1.00 76.06 214 PRO A CA 1
ATOM 1647 C C . PRO A 1 214 ? -16.649 6.008 18.023 1.00 76.06 214 PRO A C 1
ATOM 1649 O O . PRO A 1 214 ? -17.247 6.260 19.068 1.00 76.06 214 PRO A O 1
ATOM 1652 N N . GLU A 1 215 ? -16.925 4.928 17.289 1.00 77.62 215 GLU A N 1
ATOM 1653 C CA . GLU A 1 215 ? -18.086 4.058 17.521 1.00 77.62 215 GLU A CA 1
ATOM 1654 C C . GLU A 1 215 ? -17.690 2.575 17.568 1.00 77.62 215 GLU A C 1
ATOM 1656 O O . GLU A 1 215 ? -16.670 2.179 16.995 1.00 77.62 215 GLU A O 1
ATOM 1661 N N . SER A 1 216 ? -18.517 1.760 18.237 1.00 73.75 216 SER A N 1
ATOM 1662 C CA . SER A 1 216 ? -18.381 0.298 18.282 1.00 73.75 216 SER A CA 1
ATOM 1663 C C . SER A 1 216 ? -18.866 -0.309 16.967 1.00 73.75 216 SER A C 1
ATOM 1665 O O . SER A 1 216 ? -20.062 -0.500 16.755 1.00 73.75 216 SER A O 1
ATOM 1667 N N . GLN A 1 217 ? -17.945 -0.547 16.037 1.00 74.94 217 GLN A N 1
ATOM 1668 C CA . GLN A 1 217 ? -18.225 -1.242 14.784 1.00 74.94 217 GLN A CA 1
ATOM 1669 C C . GLN A 1 217 ? -16.937 -1.762 14.133 1.00 74.94 217 GLN A C 1
ATOM 1671 O O . GLN A 1 217 ? -15.815 -1.449 14.545 1.00 74.94 217 GLN A O 1
ATOM 1676 N N . ASP A 1 218 ? -17.107 -2.520 13.051 1.00 75.56 218 ASP A N 1
ATOM 1677 C CA . ASP A 1 218 ? -16.009 -2.911 12.176 1.00 75.56 218 ASP A CA 1
ATOM 1678 C C . ASP A 1 218 ? -15.653 -1.754 11.218 1.00 75.56 218 ASP A C 1
ATOM 1680 O O . ASP A 1 218 ? -16.506 -1.148 10.560 1.00 75.56 218 ASP A O 1
ATOM 1684 N N . TYR A 1 219 ? -14.358 -1.469 11.117 1.00 78.50 219 TYR A N 1
ATOM 1685 C CA . TYR A 1 219 ? -13.762 -0.521 10.187 1.00 78.50 219 TYR A CA 1
ATOM 1686 C C . TYR A 1 219 ? -12.782 -1.240 9.274 1.00 78.50 219 TYR A C 1
ATOM 1688 O O . TYR A 1 219 ? -11.990 -2.080 9.707 1.00 78.50 219 TYR A O 1
ATOM 1696 N N . VAL A 1 220 ? -12.822 -0.888 7.992 1.00 80.25 220 VAL A N 1
ATOM 1697 C CA . VAL A 1 220 ? -11.929 -1.447 6.981 1.00 80.25 220 VAL A CA 1
ATOM 1698 C C . VAL A 1 220 ? -11.256 -0.307 6.248 1.00 80.25 220 VAL A C 1
ATOM 1700 O O . VAL A 1 220 ? -11.924 0.578 5.722 1.00 80.25 220 VAL A O 1
ATOM 1703 N N . PHE A 1 221 ? -9.933 -0.346 6.198 1.00 80.31 221 PHE A N 1
ATOM 1704 C CA . PHE A 1 221 ? -9.145 0.626 5.455 1.00 80.31 221 PHE A CA 1
ATOM 1705 C C . PHE A 1 221 ? -7.954 -0.053 4.792 1.00 80.31 221 PHE A C 1
ATOM 1707 O O . PHE A 1 221 ? -7.553 -1.158 5.162 1.00 80.31 221 PHE A O 1
ATOM 1714 N N . THR A 1 222 ? -7.401 0.606 3.783 1.00 81.94 222 THR A N 1
ATOM 1715 C CA . THR A 1 222 ? -6.251 0.121 3.025 1.00 81.94 222 THR A CA 1
ATOM 1716 C C . THR A 1 222 ? -5.119 1.127 3.132 1.00 81.94 222 THR A C 1
ATOM 1718 O O . THR A 1 222 ? -5.348 2.337 3.100 1.00 81.94 222 THR A O 1
ATOM 1721 N N . ILE A 1 223 ? -3.902 0.613 3.281 1.00 83.38 223 ILE A N 1
ATOM 1722 C CA . ILE A 1 223 ? -2.679 1.395 3.145 1.00 83.38 223 ILE A CA 1
ATOM 1723 C C . ILE A 1 223 ? -1.981 0.972 1.867 1.00 83.38 223 ILE A C 1
ATOM 1725 O O . ILE A 1 223 ? -1.747 -0.217 1.641 1.00 83.38 223 ILE A O 1
ATOM 1729 N N . ASP A 1 224 ? -1.644 1.978 1.076 1.00 86.62 224 ASP A N 1
ATOM 1730 C CA . ASP A 1 224 ? -0.865 1.851 -0.138 1.00 86.62 224 ASP A CA 1
ATOM 1731 C C . ASP A 1 224 ? 0.570 2.284 0.177 1.00 86.62 224 ASP A C 1
ATOM 1733 O O . ASP A 1 224 ? 0.802 3.390 0.677 1.00 86.62 224 ASP A O 1
ATOM 1737 N N . ALA A 1 225 ? 1.523 1.402 -0.103 1.00 86.44 225 ALA A N 1
ATOM 1738 C CA . ALA A 1 225 ? 2.950 1.658 -0.026 1.00 86.44 225 ALA A CA 1
ATOM 1739 C C . ALA A 1 225 ? 3.497 1.696 -1.455 1.00 86.44 225 ALA A C 1
ATOM 1741 O O . ALA A 1 225 ? 3.435 0.698 -2.174 1.00 86.44 225 ALA A O 1
ATOM 1742 N N . ALA A 1 226 ? 3.972 2.861 -1.875 1.00 82.81 226 ALA A N 1
ATOM 1743 C CA . ALA A 1 226 ? 4.469 3.113 -3.217 1.00 82.81 226 ALA A CA 1
ATOM 1744 C C . ALA A 1 226 ? 5.954 3.460 -3.164 1.00 82.81 226 ALA A C 1
ATOM 1746 O O . ALA A 1 226 ? 6.393 4.213 -2.290 1.00 82.81 226 ALA A O 1
ATOM 1747 N N . ASP A 1 227 ? 6.719 2.943 -4.115 1.00 76.81 227 ASP A N 1
ATOM 1748 C CA . ASP A 1 227 ? 8.079 3.413 -4.354 1.00 76.81 227 ASP A CA 1
ATOM 1749 C C . ASP A 1 227 ? 8.095 4.906 -4.787 1.00 76.81 227 ASP A C 1
ATOM 1751 O O . ASP A 1 227 ? 7.061 5.542 -5.027 1.00 76.81 227 ASP A O 1
ATOM 1755 N N . GLU A 1 228 ? 9.283 5.514 -4.867 1.00 71.69 228 GLU A N 1
ATOM 1756 C CA . GLU A 1 228 ? 9.437 6.911 -5.316 1.00 71.69 228 GLU A CA 1
ATOM 1757 C C . GLU A 1 228 ? 9.138 7.088 -6.818 1.00 71.69 228 GLU A C 1
ATOM 1759 O O . GLU A 1 228 ? 8.910 8.210 -7.273 1.00 71.69 228 GLU A O 1
ATOM 1764 N N . CYS A 1 229 ? 9.127 5.995 -7.581 1.00 69.00 229 CYS A N 1
ATOM 1765 C CA . CYS A 1 229 ? 8.950 5.976 -9.027 1.00 69.00 229 CYS A CA 1
ATOM 1766 C C . CYS A 1 229 ? 7.469 5.903 -9.450 1.00 69.00 229 CYS A C 1
ATOM 1768 O O . CYS A 1 229 ? 7.146 6.258 -10.582 1.00 69.00 229 CYS A O 1
ATOM 1770 N N . GLY A 1 230 ? 6.572 5.494 -8.550 1.00 63.00 230 GLY A N 1
ATOM 1771 C CA . GLY A 1 230 ? 5.125 5.432 -8.742 1.00 63.00 230 GLY A CA 1
ATOM 1772 C C . GLY A 1 230 ? 4.635 4.292 -9.641 1.00 63.00 230 GLY A C 1
ATOM 1773 O O . GLY A 1 230 ? 3.460 4.301 -10.008 1.00 63.00 230 GLY A O 1
ATOM 1774 N N . TYR A 1 231 ? 5.494 3.334 -10.011 1.00 65.19 231 TYR A N 1
ATOM 1775 C CA . TYR A 1 231 ? 5.121 2.243 -10.924 1.00 65.19 231 TYR A CA 1
ATOM 1776 C C . TYR A 1 231 ? 4.611 1.004 -10.190 1.00 65.19 231 TYR A C 1
ATOM 1778 O O . TYR A 1 231 ? 3.738 0.312 -10.720 1.00 65.19 231 TYR A O 1
ATOM 1786 N N . ALA A 1 232 ? 5.095 0.737 -8.973 1.00 68.62 232 ALA A N 1
ATOM 1787 C CA . ALA A 1 232 ? 4.682 -0.423 -8.203 1.00 68.62 232 ALA A CA 1
ATOM 1788 C C . ALA A 1 232 ? 4.138 -0.023 -6.820 1.00 68.62 232 ALA A C 1
ATOM 1790 O O . ALA A 1 232 ? 4.765 0.691 -6.038 1.00 68.62 232 ALA A O 1
ATOM 1791 N N . ILE A 1 233 ? 2.913 -0.475 -6.527 1.00 79.94 233 ILE A N 1
ATOM 1792 C CA . ILE A 1 233 ? 2.193 -0.156 -5.289 1.00 79.94 233 ILE A CA 1
ATOM 1793 C C . ILE A 1 233 ? 1.797 -1.457 -4.608 1.00 79.94 233 ILE A C 1
ATOM 1795 O O . ILE A 1 233 ? 1.080 -2.280 -5.180 1.00 79.94 233 ILE A O 1
ATOM 1799 N N . ALA A 1 234 ? 2.211 -1.613 -3.359 1.00 81.00 234 ALA A N 1
ATOM 1800 C CA . ALA A 1 234 ? 1.720 -2.666 -2.494 1.00 81.00 234 ALA A CA 1
ATOM 1801 C C . ALA A 1 234 ? 0.536 -2.163 -1.679 1.00 81.00 234 ALA A C 1
ATOM 1803 O O . ALA A 1 234 ? 0.590 -1.090 -1.081 1.00 81.00 234 ALA A O 1
ATOM 1804 N N . LYS A 1 235 ? -0.531 -2.959 -1.632 1.00 82.62 235 LYS A N 1
ATOM 1805 C CA . LYS A 1 235 ? -1.731 -2.644 -0.857 1.00 82.62 235 LYS A CA 1
ATOM 1806 C C . LYS A 1 235 ? -1.858 -3.606 0.311 1.00 82.62 235 LYS A C 1
ATOM 1808 O O . LYS A 1 235 ? -1.771 -4.822 0.133 1.00 82.62 235 LYS A O 1
ATOM 1813 N N . LYS A 1 236 ? -2.125 -3.074 1.501 1.00 77.19 236 LYS A N 1
ATOM 1814 C CA . LYS A 1 236 ? -2.449 -3.871 2.687 1.00 77.19 236 LYS A CA 1
ATOM 1815 C C . LYS A 1 236 ? -3.771 -3.404 3.277 1.00 77.19 236 LYS A C 1
ATOM 1817 O O . LYS A 1 236 ? -3.907 -2.252 3.681 1.00 77.19 236 LYS A O 1
ATOM 1822 N N . THR A 1 237 ? -4.743 -4.309 3.326 1.00 75.69 237 THR A N 1
ATOM 1823 C CA . THR A 1 237 ? -6.048 -4.050 3.939 1.00 75.69 237 THR A CA 1
ATOM 1824 C C . THR A 1 237 ? -6.032 -4.453 5.405 1.00 75.69 237 THR A C 1
ATOM 1826 O O . THR A 1 237 ? -5.574 -5.540 5.761 1.00 75.69 237 THR A O 1
ATOM 1829 N N . PHE A 1 238 ? -6.589 -3.585 6.242 1.00 71.31 238 PHE A N 1
ATOM 1830 C CA . PHE A 1 238 ? -6.735 -3.780 7.673 1.00 71.31 238 PHE A CA 1
ATOM 1831 C C . PHE A 1 238 ? -8.207 -3.797 8.053 1.00 71.31 238 PHE A C 1
ATOM 1833 O O . PHE A 1 238 ? -9.009 -3.033 7.515 1.00 71.31 238 PHE A O 1
ATOM 1840 N N . ARG A 1 239 ? -8.551 -4.687 8.987 1.00 69.88 239 ARG A N 1
ATOM 1841 C CA . ARG A 1 239 ? -9.864 -4.739 9.626 1.00 69.88 239 ARG A CA 1
ATOM 1842 C C . ARG A 1 239 ? -9.681 -4.470 11.109 1.00 69.88 239 ARG A C 1
ATOM 1844 O O . ARG A 1 239 ? -8.975 -5.215 11.788 1.00 69.88 239 ARG A O 1
ATOM 1851 N N . VAL A 1 240 ? -10.300 -3.402 11.583 1.00 71.88 240 VAL A N 1
ATOM 1852 C CA . VAL A 1 240 ? -10.280 -2.988 12.981 1.00 71.88 240 VAL A CA 1
ATOM 1853 C C . VAL A 1 240 ? -11.687 -3.139 13.529 1.00 71.88 240 VAL A C 1
ATOM 1855 O O . VAL A 1 240 ? -12.623 -2.603 12.950 1.00 71.88 240 VAL A O 1
ATOM 1858 N N . ARG A 1 241 ? -11.836 -3.880 14.624 1.00 69.44 241 ARG A N 1
ATOM 1859 C CA . ARG A 1 241 ? -13.119 -4.144 15.265 1.00 69.44 241 ARG A CA 1
ATOM 1860 C C . ARG A 1 241 ? -13.166 -3.411 16.587 1.00 69.44 241 ARG A C 1
ATOM 1862 O O . ARG A 1 241 ? -12.485 -3.798 17.530 1.00 69.44 241 ARG A O 1
ATOM 1869 N N . VAL A 1 242 ? -13.967 -2.362 16.651 1.00 71.44 242 VAL A N 1
ATOM 1870 C CA . VAL A 1 242 ? -14.223 -1.657 17.903 1.00 71.44 242 VAL A CA 1
ATOM 1871 C C . VAL A 1 242 ? -15.391 -2.334 18.604 1.00 71.44 242 VAL A C 1
ATOM 1873 O O . VAL A 1 242 ? -16.387 -2.641 17.960 1.00 71.44 242 VAL A O 1
ATOM 1876 N N . MET A 1 243 ? -15.205 -2.653 19.884 1.00 67.94 243 MET A N 1
ATOM 1877 C CA . MET A 1 243 ? -16.185 -3.334 20.726 1.00 67.94 243 MET A CA 1
ATOM 1878 C C . MET A 1 243 ? -16.273 -2.626 22.070 1.00 67.94 243 MET A C 1
ATOM 1880 O O . MET A 1 243 ? -15.260 -2.163 22.598 1.00 67.94 243 MET A O 1
ATOM 1884 N N . ASP A 1 244 ? -17.475 -2.592 22.636 1.00 69.12 244 ASP A N 1
ATOM 1885 C CA . ASP A 1 244 ? -17.658 -2.204 24.025 1.00 69.12 244 ASP A CA 1
ATOM 1886 C C . ASP A 1 244 ? -17.604 -3.418 24.962 1.00 69.12 244 ASP A C 1
ATOM 1888 O O . ASP A 1 244 ? -18.412 -4.348 24.874 1.00 69.12 244 ASP A O 1
ATOM 1892 N N . ASN A 1 245 ? -16.641 -3.388 25.882 1.00 67.06 245 ASN A N 1
ATOM 1893 C CA . ASN A 1 245 ? -16.466 -4.391 26.932 1.00 67.06 245 ASN A CA 1
ATOM 1894 C C . ASN A 1 245 ? -16.466 -3.778 28.338 1.00 67.06 245 ASN A C 1
ATOM 1896 O O . ASN A 1 245 ? 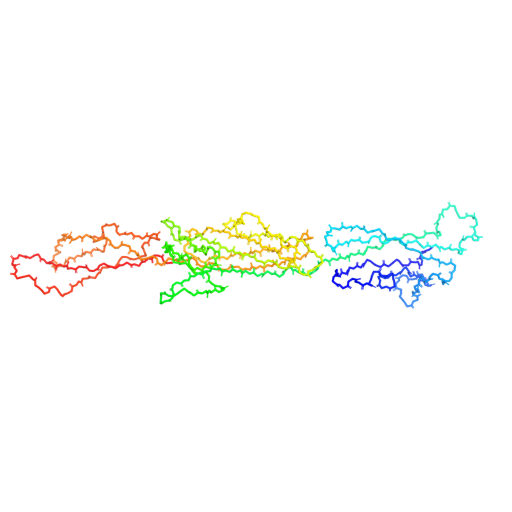-16.155 -4.470 29.315 1.00 67.06 245 ASN A O 1
ATOM 1900 N N . ILE A 1 246 ? -16.829 -2.499 28.469 1.00 70.81 246 ILE A N 1
ATOM 1901 C CA . ILE A 1 246 ? -17.077 -1.906 29.779 1.00 70.81 246 ILE A CA 1
ATOM 1902 C C . ILE A 1 246 ? -18.445 -2.396 30.261 1.00 70.81 246 ILE A C 1
ATOM 1904 O O . ILE A 1 246 ? -19.403 -2.538 29.507 1.00 70.81 246 ILE A O 1
ATOM 1908 N N . LYS A 1 247 ? -18.520 -2.772 31.540 1.00 72.75 247 LYS A N 1
ATOM 1909 C CA . LYS A 1 247 ? -19.798 -3.159 32.138 1.00 72.75 247 LYS A CA 1
ATOM 1910 C C . LYS A 1 247 ? -20.575 -1.890 32.503 1.00 72.75 247 LYS A C 1
ATOM 1912 O O . LYS A 1 247 ? -19.984 -1.021 33.148 1.00 72.75 247 LYS A O 1
ATOM 1917 N N . PRO A 1 248 ? -21.892 -1.846 32.248 1.00 77.50 248 PRO A N 1
ATOM 1918 C CA . PRO A 1 248 ? -22.722 -0.732 32.679 1.00 77.50 248 PRO A CA 1
ATOM 1919 C C . PRO A 1 248 ? -22.688 -0.543 34.198 1.00 77.50 248 PRO A C 1
ATOM 1921 O O . PRO A 1 248 ? -22.709 -1.522 34.953 1.00 77.50 248 PRO A O 1
ATOM 1924 N N . GLN A 1 249 ? -22.714 0.707 34.665 1.00 82.31 249 GLN A N 1
ATOM 1925 C CA . GLN A 1 249 ? -22.887 1.021 36.082 1.00 82.31 249 GLN A CA 1
ATOM 1926 C C . GLN A 1 249 ? -24.366 1.136 36.447 1.00 82.31 249 GLN A C 1
ATOM 1928 O O . GLN A 1 249 ? -25.056 2.086 36.072 1.00 82.31 249 GLN A O 1
ATOM 1933 N N . THR A 1 250 ? -24.844 0.162 37.224 1.00 82.56 250 THR A N 1
ATOM 1934 C CA . THR A 1 250 ? -26.203 0.122 37.782 1.00 82.56 250 THR A CA 1
ATOM 1935 C C . THR A 1 250 ? -26.344 1.048 38.975 1.00 82.56 250 THR A C 1
ATOM 1937 O O . THR A 1 250 ? -25.724 0.820 40.013 1.00 82.56 250 THR A O 1
ATOM 1940 N N . VAL A 1 251 ? -27.234 2.031 38.857 1.00 85.56 251 VAL A N 1
ATOM 1941 C CA . VAL A 1 251 ? -27.671 2.899 39.951 1.00 85.56 251 VAL A CA 1
ATOM 1942 C C . VAL A 1 251 ? -29.174 2.706 40.133 1.00 85.56 251 VAL A C 1
ATOM 1944 O O . VAL A 1 251 ? -29.969 3.007 39.243 1.00 85.56 251 VAL A O 1
ATOM 1947 N N . CYS A 1 252 ? -29.566 2.156 41.281 1.00 83.62 252 CYS A N 1
ATOM 1948 C CA . CYS A 1 252 ? -30.954 1.793 41.576 1.00 83.62 252 CYS A CA 1
ATOM 1949 C C . CYS A 1 252 ? -31.591 2.762 42.573 1.00 83.62 252 CYS A C 1
ATOM 1951 O O . CYS A 1 252 ? -30.912 3.313 43.440 1.00 83.62 252 CYS A O 1
ATOM 1953 N N . ILE A 1 253 ? -32.912 2.915 42.493 1.00 83.62 253 ILE A N 1
ATOM 1954 C CA . ILE A 1 253 ? -33.703 3.553 43.548 1.00 83.62 253 ILE A CA 1
ATOM 1955 C C . ILE A 1 253 ? -33.862 2.550 44.698 1.00 83.62 253 ILE A C 1
ATOM 1957 O O . ILE A 1 253 ? -34.315 1.427 44.489 1.00 83.62 253 ILE A O 1
ATOM 1961 N N . SER A 1 254 ? -33.497 2.949 45.919 1.00 79.06 254 SER A N 1
ATOM 1962 C CA . SER A 1 254 ? -33.518 2.066 47.095 1.00 79.06 254 SER A CA 1
ATOM 1963 C C . SER A 1 254 ? -34.925 1.771 47.620 1.00 79.06 254 SER A C 1
ATOM 1965 O O . SER A 1 254 ? -35.148 0.720 48.218 1.00 79.06 254 SER A O 1
ATOM 1967 N N . GLN A 1 255 ? -35.879 2.682 47.409 1.00 77.62 255 GLN A N 1
ATOM 1968 C CA . GLN A 1 255 ? -37.269 2.539 47.836 1.00 77.62 255 GLN A CA 1
ATOM 1969 C C . GLN A 1 255 ? -38.217 3.126 46.789 1.00 77.62 255 GLN A C 1
ATOM 1971 O O . GLN A 1 255 ? -38.047 4.254 46.340 1.00 77.62 255 GLN A O 1
ATOM 1976 N N . THR A 1 256 ? -39.239 2.365 46.410 1.00 77.12 256 THR A N 1
ATOM 1977 C CA . THR A 1 256 ? -40.303 2.809 45.501 1.00 77.12 256 THR A CA 1
ATOM 1978 C C . THR A 1 256 ? -41.651 2.496 46.125 1.00 77.12 256 THR A C 1
ATOM 1980 O O . THR A 1 256 ? -41.870 1.393 46.623 1.00 77.12 256 THR A O 1
ATOM 1983 N N . THR A 1 257 ? -42.562 3.465 46.088 1.00 81.38 257 THR A N 1
ATOM 1984 C CA . THR A 1 257 ? -43.953 3.297 46.507 1.00 81.38 257 THR A CA 1
ATOM 1985 C C . THR A 1 257 ? -44.842 3.171 45.273 1.00 81.38 257 THR A C 1
ATOM 1987 O O . THR A 1 257 ? -44.660 3.856 44.269 1.00 81.38 257 THR A O 1
ATOM 1990 N N . THR A 1 258 ? -45.799 2.248 45.317 1.00 81.44 258 THR A N 1
ATOM 1991 C CA . THR A 1 258 ? -46.780 2.055 44.245 1.00 81.44 258 THR A CA 1
ATOM 1992 C C . THR A 1 258 ? -48.128 1.684 44.849 1.00 81.44 258 THR A C 1
ATOM 1994 O O . THR A 1 258 ? -48.189 1.100 45.932 1.00 81.44 258 THR A O 1
ATOM 1997 N N . SER A 1 259 ? -49.210 2.046 44.169 1.00 83.25 259 SER A N 1
ATOM 1998 C CA . SER A 1 259 ? -50.572 1.746 44.607 1.00 83.25 259 SER A CA 1
ATOM 1999 C C . SER A 1 259 ? -51.056 0.435 43.990 1.00 83.25 259 SER A C 1
ATOM 2001 O O . SER A 1 259 ? -50.762 0.126 42.834 1.00 83.25 259 SER A O 1
ATOM 2003 N N . LEU A 1 260 ? -51.824 -0.336 44.758 1.00 84.06 260 LEU A N 1
ATOM 2004 C CA . LEU A 1 260 ? -52.470 -1.550 44.266 1.00 84.06 260 LEU A CA 1
ATOM 2005 C C . LEU A 1 260 ? -53.687 -1.186 43.406 1.00 84.06 260 LEU A C 1
ATOM 2007 O O . LEU A 1 260 ? -54.472 -0.311 43.770 1.00 84.06 260 LEU A O 1
ATOM 2011 N N . GLY A 1 261 ? -53.850 -1.867 42.270 1.00 81.62 261 GLY A N 1
ATOM 2012 C CA . GLY A 1 261 ? -55.063 -1.778 41.459 1.00 81.62 261 GLY A CA 1
ATOM 2013 C C . GLY A 1 261 ? -56.251 -2.504 42.101 1.00 81.62 261 GLY A C 1
ATOM 2014 O O . GLY A 1 261 ? -56.106 -3.218 43.092 1.00 81.62 261 GLY A O 1
AT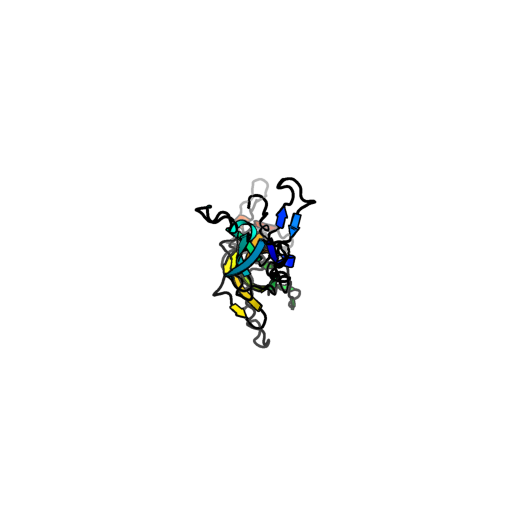OM 2015 N N . THR A 1 262 ? -57.428 -2.387 41.484 1.00 84.38 262 THR A N 1
ATOM 2016 C CA . THR A 1 262 ? -58.683 -3.027 41.937 1.00 84.38 262 THR A CA 1
ATOM 2017 C C . THR A 1 262 ? -58.627 -4.558 41.976 1.00 84.38 262 THR A C 1
ATOM 2019 O O . THR A 1 262 ? -59.430 -5.187 42.656 1.00 84.38 262 THR A O 1
ATOM 2022 N N . THR A 1 263 ? -57.661 -5.163 41.284 1.00 87.25 263 THR A N 1
ATOM 2023 C CA . THR A 1 263 ? -57.368 -6.605 41.281 1.00 87.25 263 THR A CA 1
ATOM 2024 C C . THR A 1 263 ? -56.319 -7.018 42.322 1.00 87.25 263 THR A C 1
ATOM 2026 O O . THR A 1 263 ? -55.895 -8.170 42.333 1.00 87.25 263 THR A O 1
ATOM 2029 N N . GLY A 1 264 ? -55.834 -6.092 43.158 1.00 81.75 264 GLY A N 1
ATOM 2030 C CA . GLY A 1 264 ? -54.762 -6.350 44.127 1.00 81.75 264 GLY A CA 1
ATOM 2031 C C . GLY A 1 264 ? -53.364 -6.473 43.508 1.00 81.75 264 GLY A C 1
ATOM 2032 O O . GLY A 1 264 ? -52.429 -6.902 44.177 1.00 81.75 264 GLY A O 1
ATOM 2033 N N . THR A 1 265 ? -53.194 -6.102 42.236 1.00 77.75 265 THR A N 1
ATOM 2034 C CA . THR A 1 265 ? -51.900 -6.138 41.536 1.00 77.75 265 THR A CA 1
ATOM 2035 C C . THR A 1 265 ? -51.357 -4.731 41.300 1.00 77.75 265 THR A C 1
ATOM 2037 O O . THR A 1 265 ? -52.122 -3.838 40.939 1.00 77.75 265 THR A O 1
ATOM 2040 N N . ALA A 1 266 ? -50.040 -4.549 41.417 1.00 81.38 266 ALA A N 1
ATOM 2041 C CA . ALA A 1 266 ? -49.335 -3.334 41.005 1.00 81.38 266 ALA A CA 1
ATOM 2042 C C . ALA A 1 266 ? -48.350 -3.641 39.867 1.00 81.38 266 ALA A C 1
ATOM 2044 O O . ALA A 1 266 ? -47.765 -4.725 39.815 1.00 81.38 266 ALA A O 1
ATOM 2045 N N . ARG A 1 267 ? -48.160 -2.681 38.954 1.00 81.81 267 ARG A N 1
ATOM 2046 C CA . ARG A 1 267 ? -47.144 -2.745 37.895 1.00 81.81 267 ARG A CA 1
ATOM 2047 C C . ARG A 1 267 ? -46.050 -1.727 38.192 1.00 81.81 267 ARG A C 1
ATOM 2049 O O . ARG A 1 267 ? -46.329 -0.539 38.297 1.00 81.81 267 ARG A O 1
ATOM 2056 N N . VAL A 1 268 ? -44.812 -2.201 38.282 1.00 81.56 268 VAL A N 1
ATOM 2057 C CA . VAL A 1 268 ? -43.612 -1.368 38.424 1.00 81.56 268 VAL A CA 1
ATOM 2058 C C . VAL A 1 268 ? -42.760 -1.587 37.183 1.00 81.56 268 VAL A C 1
ATOM 2060 O O . VAL A 1 268 ? -42.423 -2.725 36.859 1.00 81.56 268 VAL A O 1
ATOM 2063 N N . MET A 1 269 ? -42.458 -0.513 36.456 1.00 81.94 269 MET A N 1
ATOM 2064 C CA . MET A 1 269 ? -41.565 -0.579 35.298 1.00 81.94 269 MET A CA 1
ATOM 2065 C C . MET A 1 269 ? -40.106 -0.523 35.755 1.00 81.94 269 MET A C 1
ATOM 2067 O O . MET A 1 269 ? -39.799 0.077 36.783 1.00 81.94 269 MET A O 1
ATOM 2071 N N . ALA A 1 270 ? -39.191 -1.089 34.964 1.00 80.81 270 ALA A N 1
ATOM 2072 C CA . ALA A 1 270 ? -37.755 -1.018 35.244 1.00 80.81 270 ALA A CA 1
ATOM 2073 C C . ALA A 1 270 ? -37.243 0.434 35.333 1.00 80.81 270 ALA A C 1
ATOM 2075 O O . ALA A 1 270 ? -36.393 0.742 36.164 1.00 80.81 270 ALA A O 1
ATOM 2076 N N . SER A 1 271 ? -37.821 1.344 34.541 1.00 83.31 271 SER A N 1
ATOM 2077 C CA . SER A 1 271 ? -37.542 2.785 34.594 1.00 83.31 271 SER A CA 1
ATOM 2078 C C . SER A 1 271 ? -37.839 3.403 35.959 1.00 83.31 271 SER A C 1
ATOM 2080 O O . SER A 1 271 ? -37.115 4.291 36.388 1.00 83.31 271 SER A O 1
ATOM 2082 N N . ASN A 1 272 ? -38.861 2.913 36.665 1.00 84.44 272 ASN A N 1
ATOM 2083 C CA . ASN A 1 272 ? -39.251 3.418 37.982 1.00 84.44 272 ASN A CA 1
ATOM 2084 C C . ASN A 1 272 ? -38.269 3.003 39.082 1.00 84.44 272 ASN A C 1
ATOM 2086 O O . ASN A 1 272 ? -38.414 3.456 40.207 1.00 84.44 272 ASN A O 1
ATOM 2090 N N . LEU A 1 273 ? -37.319 2.116 38.781 1.00 85.00 273 LEU A N 1
ATOM 2091 C CA . LEU A 1 273 ? -36.306 1.622 39.713 1.00 85.00 273 LEU A CA 1
ATOM 2092 C C . LEU A 1 273 ? -34.895 2.070 39.317 1.00 85.00 273 LEU A C 1
ATOM 2094 O O . LEU A 1 273 ? -33.939 1.805 40.043 1.00 85.00 273 LEU A O 1
ATOM 2098 N N . ASN A 1 274 ? -34.759 2.755 38.182 1.00 84.50 274 ASN A N 1
ATOM 2099 C CA . ASN A 1 274 ? -33.492 3.259 37.682 1.00 84.50 274 ASN A CA 1
ATOM 2100 C C . ASN A 1 274 ? -33.226 4.671 38.230 1.00 84.50 274 ASN A C 1
ATOM 2102 O O . ASN A 1 274 ? -34.022 5.577 38.006 1.00 84.50 274 ASN A O 1
ATOM 2106 N N . ASN A 1 275 ? -32.092 4.870 38.906 1.00 87.56 275 ASN A N 1
ATOM 2107 C CA . ASN A 1 275 ? -31.673 6.152 39.479 1.00 87.56 275 ASN A CA 1
ATOM 2108 C C . ASN A 1 275 ? -30.482 6.759 38.717 1.00 87.56 275 ASN A C 1
ATOM 2110 O O . ASN A 1 275 ? -29.481 7.148 39.312 1.00 87.56 275 ASN A O 1
ATOM 2114 N N . GLY A 1 276 ? -30.565 6.783 37.386 1.00 84.50 276 GLY A N 1
ATOM 2115 C CA . GLY A 1 276 ? -29.492 7.316 36.542 1.00 84.50 276 GLY A CA 1
ATOM 2116 C C . GLY A 1 276 ? -28.360 6.325 36.278 1.00 84.50 276 GLY A C 1
ATOM 2117 O O . GLY A 1 276 ? -27.202 6.722 36.205 1.00 84.50 276 GLY A O 1
ATOM 2118 N N . SER A 1 277 ? -28.687 5.039 36.129 1.00 85.69 277 SER A N 1
ATOM 2119 C CA . SER A 1 277 ? -27.743 4.056 35.596 1.00 85.69 277 SER A CA 1
ATOM 2120 C C . SER A 1 277 ? -27.151 4.531 34.273 1.00 85.69 277 SER A C 1
ATOM 2122 O O . SER A 1 277 ? -27.872 5.079 33.434 1.00 85.69 277 SER A O 1
ATOM 2124 N N . ALA A 1 278 ? -25.858 4.290 34.080 1.00 82.50 278 ALA A N 1
ATOM 2125 C CA . ALA A 1 278 ? -25.119 4.807 32.940 1.00 82.50 278 ALA A CA 1
ATOM 2126 C C . ALA A 1 278 ? -24.113 3.789 32.407 1.00 82.50 278 ALA A C 1
ATOM 2128 O O . ALA A 1 278 ? -23.630 2.912 33.123 1.00 82.50 278 ALA A O 1
ATOM 2129 N N . ASP A 1 279 ? -23.797 3.949 31.132 1.00 80.19 279 ASP A N 1
ATOM 2130 C CA . ASP A 1 279 ? -22.775 3.209 30.412 1.00 80.19 279 ASP A CA 1
ATOM 2131 C C . ASP A 1 279 ? -22.108 4.166 29.410 1.00 80.19 279 ASP A C 1
ATOM 2133 O O . ASP A 1 279 ? -22.754 5.109 28.941 1.00 80.19 279 ASP A O 1
ATOM 2137 N N . ASN A 1 280 ? -20.826 3.970 29.103 1.00 72.62 280 ASN A N 1
ATOM 2138 C CA . ASN A 1 280 ? -20.072 4.808 28.158 1.00 72.62 280 ASN A CA 1
ATOM 2139 C C . ASN A 1 280 ? -20.580 4.693 26.713 1.00 72.62 280 ASN A C 1
ATOM 2141 O O . ASN A 1 280 ? -20.328 5.598 25.919 1.00 72.62 280 ASN A O 1
ATOM 2145 N N . CYS A 1 281 ? -21.289 3.613 26.391 1.00 73.81 281 CYS A N 1
ATOM 2146 C CA . CYS A 1 281 ? -21.858 3.309 25.084 1.00 73.81 281 CYS A CA 1
ATOM 2147 C C . CYS A 1 281 ? -23.376 3.374 25.021 1.00 73.81 281 CYS A C 1
ATOM 2149 O O . CYS A 1 281 ? -23.993 3.104 23.985 1.00 73.81 281 CYS A O 1
ATOM 2151 N N . GLY A 1 282 ? -23.987 3.777 26.129 1.00 76.69 282 GLY A N 1
ATOM 2152 C CA . GLY A 1 282 ? -25.417 3.674 26.313 1.00 76.69 282 GLY A CA 1
ATOM 2153 C C . GLY A 1 282 ? -25.839 2.264 26.714 1.00 76.69 282 GLY A C 1
ATOM 2154 O O . GLY A 1 282 ? -25.123 1.272 26.595 1.00 76.69 282 GLY A O 1
ATOM 2155 N N . ILE A 1 283 ? -27.051 2.191 27.240 1.00 79.81 283 ILE A N 1
ATOM 2156 C CA . ILE A 1 283 ? -27.615 0.957 27.770 1.00 79.81 283 ILE A CA 1
ATOM 2157 C C . ILE A 1 283 ? -28.541 0.371 26.708 1.00 79.81 283 ILE A C 1
ATOM 2159 O O . ILE A 1 283 ? -29.510 1.019 26.318 1.00 79.81 283 ILE A O 1
ATOM 2163 N N . GLU A 1 284 ? -28.270 -0.858 26.269 1.00 80.75 284 GLU A N 1
ATOM 2164 C CA . GLU A 1 284 ? -29.145 -1.585 25.342 1.00 80.75 284 GLU A CA 1
ATOM 2165 C C . GLU A 1 284 ? -30.459 -1.954 26.046 1.00 80.75 284 GLU A C 1
ATOM 2167 O O . GLU A 1 284 ? -31.553 -1.696 25.547 1.00 80.75 284 GLU A O 1
ATOM 2172 N N . THR A 1 285 ? -30.358 -2.537 27.247 1.00 80.56 285 THR A N 1
ATOM 2173 C CA . THR A 1 285 ? -31.523 -2.976 28.028 1.00 80.56 285 THR A CA 1
ATOM 2174 C C . THR A 1 285 ? -31.304 -2.829 29.528 1.00 80.56 285 THR A C 1
ATOM 2176 O O . THR A 1 285 ? -30.248 -3.210 30.042 1.00 80.56 285 THR A O 1
ATOM 2179 N N . VAL A 1 286 ? -32.345 -2.377 30.233 1.00 81.56 286 VAL A N 1
ATOM 2180 C CA . VAL A 1 286 ? -32.451 -2.425 31.698 1.00 81.56 286 VAL A CA 1
ATOM 2181 C C . VAL A 1 286 ? -33.435 -3.526 32.072 1.00 81.56 286 VAL A C 1
ATOM 2183 O O . VAL A 1 286 ? -34.607 -3.479 31.697 1.00 81.56 286 VAL A O 1
ATOM 2186 N N . LEU A 1 287 ? -32.961 -4.517 32.820 1.00 78.88 287 LEU A N 1
ATOM 2187 C CA . LEU A 1 287 ? -33.762 -5.645 33.277 1.00 78.88 287 LEU A CA 1
ATOM 2188 C C . LEU A 1 287 ? -33.923 -5.578 34.789 1.00 78.88 287 LEU A C 1
ATOM 2190 O O . LEU A 1 287 ? -32.974 -5.294 35.517 1.00 78.88 287 LEU A O 1
ATOM 2194 N N . VAL A 1 288 ? -35.131 -5.879 35.257 1.00 79.00 288 VAL A N 1
ATOM 2195 C CA . VAL A 1 288 ? -35.446 -5.952 36.680 1.00 79.00 288 VAL A CA 1
ATOM 2196 C C . VAL A 1 288 ? -36.117 -7.287 36.991 1.00 79.00 288 VAL A C 1
ATOM 2198 O O . VAL A 1 288 ? -37.074 -7.676 36.323 1.00 79.00 288 VAL A O 1
ATOM 2201 N N . ARG A 1 289 ? -35.640 -7.979 38.031 1.00 76.81 289 ARG A N 1
ATOM 2202 C CA . ARG A 1 289 ? -36.210 -9.243 38.518 1.00 76.81 289 ARG A CA 1
ATOM 2203 C C . ARG A 1 289 ? -36.750 -9.087 39.935 1.00 76.81 289 ARG A C 1
ATOM 2205 O O . ARG A 1 289 ? -36.010 -8.669 40.821 1.00 76.81 289 ARG A O 1
ATOM 2212 N N . ARG A 1 290 ? -38.008 -9.484 40.162 1.00 75.50 290 ARG A N 1
ATOM 2213 C CA . ARG A 1 290 ? -38.582 -9.640 41.510 1.00 75.50 290 ARG A CA 1
ATOM 2214 C C . ARG A 1 290 ? -37.875 -10.789 42.232 1.00 75.50 290 ARG A C 1
ATOM 2216 O O . ARG A 1 290 ? -37.835 -11.898 41.705 1.00 75.50 290 ARG A O 1
ATOM 2223 N N . MET A 1 291 ? -37.354 -10.539 43.427 1.00 70.06 291 MET A N 1
ATOM 2224 C CA . MET A 1 291 ? -36.852 -11.588 44.312 1.00 70.06 291 MET A CA 1
ATOM 2225 C C . MET A 1 291 ? -38.011 -12.174 45.122 1.00 70.06 291 MET A C 1
ATOM 2227 O O . MET A 1 291 ? -38.834 -11.435 45.663 1.00 70.06 291 MET A O 1
ATOM 2231 N N . THR A 1 292 ? -38.101 -13.499 45.171 1.00 66.44 292 THR A N 1
ATOM 2232 C CA . THR A 1 292 ? -39.146 -14.238 45.898 1.00 66.44 292 THR A CA 1
ATOM 2233 C C . THR A 1 292 ? -38.722 -14.642 47.308 1.00 66.44 292 THR A C 1
ATOM 2235 O O . THR A 1 292 ? -39.567 -15.030 48.105 1.00 66.44 292 THR A O 1
ATOM 2238 N N . ASP A 1 293 ? -37.442 -14.474 47.641 1.00 57.50 293 ASP A N 1
ATOM 2239 C CA . ASP A 1 293 ? -36.792 -15.176 48.753 1.00 57.50 293 ASP A CA 1
ATOM 2240 C C . ASP A 1 293 ? -36.569 -14.230 49.947 1.00 57.50 293 ASP A C 1
ATOM 2242 O O . ASP A 1 293 ? -35.548 -14.270 50.629 1.00 57.50 293 ASP A O 1
ATOM 2246 N N . CYS A 1 294 ? -37.506 -13.308 50.178 1.00 54.94 294 CYS A N 1
ATOM 2247 C CA . CYS A 1 294 ? -37.438 -12.382 51.308 1.00 54.94 294 CYS A CA 1
ATOM 2248 C C . CYS A 1 294 ? -37.987 -13.073 52.562 1.00 54.94 294 CYS A C 1
ATOM 2250 O O . CYS A 1 294 ? -39.061 -12.728 53.052 1.00 54.94 294 CYS A O 1
ATOM 2252 N N . GLU A 1 295 ? -37.280 -14.084 53.062 1.00 56.28 295 GLU A N 1
ATOM 2253 C CA . GLU A 1 295 ? -37.596 -14.667 54.363 1.00 56.28 295 GLU A CA 1
ATOM 2254 C C . GLU A 1 295 ? -37.102 -13.738 55.473 1.00 56.28 295 GLU A C 1
ATOM 2256 O O . GLU A 1 295 ? -35.919 -13.702 55.803 1.00 56.28 295 GLU A O 1
ATOM 2261 N N . GLY A 1 296 ? -38.027 -12.968 56.050 1.00 57.84 296 GLY A N 1
ATOM 2262 C CA . GLY A 1 296 ? -37.812 -12.325 57.344 1.00 57.84 296 GLY A CA 1
ATOM 2263 C C . GLY A 1 296 ? -38.138 -10.838 57.395 1.00 57.84 296 GLY A C 1
ATOM 2264 O O . GLY A 1 296 ? -37.252 -9.993 57.374 1.00 57.84 296 GLY A O 1
ATOM 2265 N N . SER A 1 297 ? -39.409 -10.511 57.618 1.00 49.34 297 SER A N 1
ATOM 2266 C CA . SER A 1 297 ? -39.724 -9.509 58.639 1.00 49.34 297 SER A CA 1
ATOM 2267 C C . SER A 1 297 ? -41.080 -9.839 59.267 1.00 49.34 297 SER A C 1
ATOM 2269 O O . SER A 1 297 ? -42.094 -9.812 58.568 1.00 49.34 297 SER A O 1
ATOM 2271 N N . PRO A 1 298 ? -41.127 -10.189 60.564 1.00 53.06 298 PRO A N 1
ATOM 2272 C CA . PRO A 1 298 ? -42.351 -10.568 61.246 1.00 53.06 298 PRO A CA 1
ATOM 2273 C C . PRO A 1 298 ? -43.005 -9.335 61.874 1.00 53.06 298 PRO A C 1
ATOM 2275 O O . PRO A 1 298 ? -43.152 -9.293 63.089 1.00 53.06 298 PRO A O 1
ATOM 2278 N N . ASN A 1 299 ? -43.365 -8.310 61.090 1.00 44.28 299 ASN A N 1
ATOM 2279 C CA . ASN A 1 299 ? -44.155 -7.204 61.634 1.00 44.28 299 ASN A CA 1
ATOM 2280 C C . ASN A 1 299 ? -45.199 -6.635 60.668 1.00 44.28 299 ASN A C 1
ATOM 2282 O O . ASN A 1 299 ? -44.939 -6.225 59.540 1.00 44.28 299 ASN A O 1
ATOM 2286 N N . THR A 1 300 ? -46.408 -6.635 61.208 1.00 48.31 300 THR A N 1
ATOM 2287 C CA . THR A 1 300 ? -47.716 -6.279 60.686 1.00 48.31 300 THR A CA 1
ATOM 2288 C C . THR A 1 300 ? -47.800 -4.794 60.330 1.00 48.31 300 THR A C 1
ATOM 2290 O O . THR A 1 300 ? -47.844 -3.951 61.213 1.00 48.31 300 THR A O 1
ATOM 2293 N N . ILE A 1 301 ? -47.803 -4.499 59.032 1.00 41.56 301 ILE A N 1
ATOM 2294 C CA . ILE A 1 301 ? -48.544 -3.495 58.235 1.00 41.56 301 ILE A CA 1
ATOM 2295 C C . ILE A 1 301 ? -48.183 -3.898 56.794 1.00 41.56 301 ILE A C 1
ATOM 2297 O O . ILE A 1 301 ? -47.074 -4.373 56.566 1.00 41.56 301 ILE A O 1
ATOM 2301 N N . LEU A 1 302 ? -49.097 -3.788 55.827 1.00 39.75 302 LEU A N 1
ATOM 2302 C CA . LEU A 1 302 ? -48.922 -4.254 54.442 1.00 39.75 302 LEU A CA 1
ATOM 2303 C C . LEU A 1 302 ? -47.858 -3.442 53.654 1.00 39.75 302 LEU A C 1
ATOM 2305 O O . LEU A 1 302 ? -48.137 -2.886 52.599 1.00 39.75 302 LEU A O 1
ATOM 2309 N N . HIS A 1 303 ? -46.625 -3.356 54.153 1.00 45.44 303 HIS A N 1
ATOM 2310 C CA . HIS A 1 303 ? -45.440 -3.031 53.378 1.00 45.44 303 HIS A CA 1
ATOM 2311 C C . HIS A 1 303 ? -45.031 -4.312 52.658 1.00 45.44 303 HIS A C 1
ATOM 2313 O O . HIS A 1 303 ? -44.296 -5.141 53.190 1.00 45.44 303 HIS A O 1
ATOM 2319 N N . LEU A 1 304 ? -45.544 -4.505 51.445 1.00 49.91 304 LEU A N 1
ATOM 2320 C CA . LEU A 1 304 ? -45.037 -5.544 50.560 1.00 49.91 304 LEU A CA 1
ATOM 2321 C C . LEU A 1 304 ? -43.599 -5.156 50.172 1.00 49.91 304 LEU A C 1
ATOM 2323 O O . LEU A 1 304 ? -43.390 -4.406 49.221 1.00 49.91 304 LEU A O 1
ATOM 2327 N N . LEU A 1 305 ? -42.610 -5.611 50.948 1.00 50.59 305 LEU A N 1
ATOM 2328 C CA . LEU A 1 305 ? -41.197 -5.422 50.633 1.00 50.59 305 LEU A CA 1
ATOM 2329 C C . LEU A 1 305 ? -40.863 -6.291 49.416 1.00 50.59 305 LEU A C 1
ATOM 2331 O O . LEU A 1 305 ? -40.609 -7.488 49.526 1.00 50.59 305 LEU A O 1
ATOM 2335 N N . LEU A 1 306 ? -40.924 -5.686 48.234 1.00 54.94 306 LEU A N 1
ATOM 2336 C CA . LEU A 1 306 ? -40.492 -6.296 46.984 1.00 54.94 306 LEU A CA 1
ATOM 2337 C C . LEU A 1 306 ? -39.039 -5.906 46.743 1.00 54.94 306 LEU A C 1
ATOM 2339 O O . LEU A 1 306 ? -38.754 -4.755 46.418 1.00 54.94 306 LEU A O 1
ATOM 2343 N N . ILE A 1 307 ? -38.122 -6.860 46.898 1.00 54.84 307 ILE A N 1
ATOM 2344 C CA . ILE A 1 307 ? -36.724 -6.642 46.529 1.00 54.84 307 ILE A CA 1
ATOM 2345 C C . ILE A 1 307 ? -36.561 -6.941 45.039 1.00 54.84 307 ILE A C 1
ATOM 2347 O O . ILE A 1 307 ? -37.053 -7.953 44.531 1.00 54.84 307 ILE A O 1
ATOM 2351 N N . PHE A 1 308 ? -35.868 -6.052 44.338 1.00 58.66 308 PHE A N 1
ATOM 2352 C CA . PHE A 1 308 ? -35.612 -6.152 42.910 1.00 58.66 308 PHE A CA 1
ATOM 2353 C C . PHE A 1 308 ? -34.106 -6.223 42.641 1.00 58.66 308 PHE A C 1
ATOM 2355 O O . PHE A 1 308 ? -33.337 -5.447 43.200 1.00 58.66 308 PHE A O 1
ATOM 2362 N N . LEU A 1 309 ? -33.687 -7.143 41.770 1.00 55.53 309 LEU A N 1
ATOM 2363 C CA . LEU A 1 309 ? -32.341 -7.166 41.189 1.00 55.53 309 LEU A CA 1
ATOM 2364 C C . LEU A 1 309 ? -32.374 -6.424 39.857 1.00 55.53 309 LEU A C 1
ATOM 2366 O O . LEU A 1 309 ? -33.173 -6.783 38.990 1.00 55.53 309 LEU A O 1
ATOM 2370 N N . ALA A 1 310 ? -31.502 -5.432 39.692 1.00 61.41 310 ALA A N 1
ATOM 2371 C CA . ALA A 1 310 ? -31.284 -4.768 38.416 1.00 61.41 310 ALA A CA 1
ATOM 2372 C C . ALA A 1 310 ? -30.071 -5.375 37.703 1.00 61.41 310 ALA A C 1
ATOM 2374 O O . ALA A 1 310 ? -29.028 -5.605 38.314 1.00 61.41 310 ALA A O 1
ATOM 2375 N N . ALA A 1 311 ? -30.211 -5.616 36.405 1.00 63.00 311 ALA A N 1
ATOM 2376 C CA . ALA A 1 311 ? -29.122 -5.987 35.515 1.00 63.00 311 ALA A CA 1
ATOM 2377 C C . ALA A 1 311 ? -29.187 -5.122 34.256 1.00 63.00 311 ALA A C 1
ATOM 2379 O O . ALA A 1 311 ? -30.264 -4.689 33.840 1.00 63.00 311 ALA A O 1
ATOM 2380 N N . MET A 1 312 ? -28.033 -4.882 33.641 1.00 66.44 312 MET A N 1
ATOM 2381 C CA . MET A 1 312 ? -27.940 -4.093 32.420 1.00 66.44 312 MET A CA 1
ATOM 2382 C C . MET A 1 312 ? -27.059 -4.765 31.388 1.00 66.44 312 MET A C 1
ATOM 2384 O O . MET A 1 312 ? -26.124 -5.496 31.720 1.00 66.44 312 MET A O 1
ATOM 2388 N N . ARG A 1 313 ? -27.376 -4.475 30.131 1.00 66.31 313 ARG A N 1
ATOM 2389 C CA . ARG A 1 313 ? -26.592 -4.880 28.973 1.00 66.31 313 ARG A CA 1
ATOM 2390 C C . ARG A 1 313 ? -26.069 -3.626 28.281 1.00 66.31 313 ARG A C 1
ATOM 2392 O O . ARG A 1 313 ? -26.860 -2.734 27.977 1.00 66.31 313 ARG A O 1
ATOM 2399 N N . ALA A 1 314 ? -24.754 -3.562 28.101 1.00 62.28 314 ALA A N 1
ATOM 2400 C CA . ALA A 1 314 ? -24.102 -2.516 27.321 1.00 62.28 314 ALA A CA 1
ATOM 2401 C C . ALA A 1 314 ? -24.484 -2.638 25.843 1.00 62.28 314 ALA A C 1
ATOM 2403 O O . ALA A 1 314 ? -24.716 -3.752 25.360 1.00 62.28 314 ALA A O 1
ATOM 2404 N N . ASN A 1 315 ? -24.546 -1.506 25.149 1.00 61.78 315 ASN A N 1
ATOM 2405 C CA . ASN A 1 315 ? -24.742 -1.462 23.707 1.00 61.78 315 ASN A CA 1
ATOM 2406 C C . ASN A 1 315 ? -23.422 -1.833 23.008 1.00 61.78 315 ASN A C 1
ATOM 2408 O O . ASN A 1 315 ? -22.462 -1.068 23.059 1.00 61.78 315 ASN A O 1
ATOM 2412 N N . ARG A 1 316 ? -23.366 -3.038 22.428 1.00 62.84 316 ARG A N 1
ATOM 2413 C CA . ARG A 1 316 ? -22.143 -3.638 21.866 1.00 62.84 316 ARG A CA 1
ATOM 2414 C C . ARG A 1 316 ? -21.999 -3.418 20.375 1.00 62.84 316 ARG A C 1
ATOM 2416 O O . ARG A 1 316 ? -22.995 -3.647 19.658 1.00 62.84 316 ARG A O 1
#

Foldseek 3Di:
DLFKDAQAAEEAALVPCVPQPDCVNSDAIWGHPVSPPVDDPRTHHQDQDDAQKGKDWDWDWADLAQSWIKTFIKIWIFRRVCVVDPPDPDPPRIDIDTHIYTHDHQDAWDKDWDDAEFDQDVNDTDGDRAEAEDEQDDDDDPDPPDPDDPRDHWHADFLFLKIKGKIKMKTADPGSLLDEWDKDKPDPQKDWDDDWDADSVRSITMIMIMGMDGHQAKDKMKMWIHGPNRNHIDIDMGIYGRDYPDAWAFDFDPDDDFDADPVRDTDDDLVRTGPDTDDSQGWPDKDKDWDPPPPDDPDDDPPPPTDIDIGTDGDD

Secondary structure (DSSP, 8-state):
-TTEEPPPPEEEEGGG-TTT-SHHHH---EEESS--TT--TTEEE--TTSSSEEEEEEEEEEE-SSS-EEEEEEEEEEEGGGGG-TT--S-TTEEEEEEEEEEE--PPPEEEEE---EEEETTEEEE-SS-EE----------S---S----PPPBPTTSS-EEEEEEEEEE--SS--SPPEEEES-TTEEEEEEEEEETTTTEEEEEEEEEE-SSSEEEEEEEEE-TTSS-EEEEEEEEE----PPPB--B-S-------TTS-----GGGGBSS-B-TT-EEEEEEEE----------S------EEEEEEE--

Radius of gyration: 38.63 Å; chains: 1; bounding box: 89×34×119 Å